Protein AF-A0A4Y2IQ73-F1 (afdb_monomer_lite)

InterPro domains:
  IPR048365 Transposable element P transposase-like, RNase H domain, N-terminal [PF21787] (75-129)
  IPR048366 Transposable element P transposase-like, GTP-binding insertion domain [PF21788] (157-231)

Secondary structure (DSSP, 8-state):
-PPPPPHHHHHHHHH-TT---TTTHHHHHHHHHHHHHHGGGTTHHHHHHHHHHHHTTT-HHHHHHHHHHHHHTT----------TT--HHHHHHHHHHHHHHHHHTT----EEEE---HHHHHHHHHTT-B--TTS-B-EEE-TTT--EEEEEE-HHHHHHHHHHHHHHHSEEE-SSSEEEHHHHHHHHHHGGG--SSS--HHHHSGGGGTT-HHHHHHHTSHHHHHHHH-

Structure (mmCIF, N/CA/C/O backbone):
data_AF-A0A4Y2IQ73-F1
#
_entry.id   AF-A0A4Y2IQ73-F1
#
loop_
_atom_site.group_PDB
_atom_site.id
_atom_site.type_symbol
_atom_site.label_atom_id
_atom_site.label_alt_id
_atom_site.label_comp_id
_atom_site.label_asym_id
_atom_site.label_entity_id
_atom_site.label_seq_id
_atom_site.pdbx_PDB_ins_code
_atom_site.Cartn_x
_atom_site.Cartn_y
_atom_site.Cartn_z
_atom_site.occupancy
_atom_site.B_iso_or_equiv
_atom_site.auth_seq_id
_atom_site.auth_comp_id
_atom_site.auth_asym_id
_atom_site.auth_atom_id
_atom_site.pdbx_PDB_model_num
ATOM 1 N N . MET A 1 1 ? 10.198 -22.434 -21.380 1.00 29.23 1 MET A N 1
ATOM 2 C CA . MET A 1 1 ? 11.280 -22.700 -20.405 1.00 29.23 1 MET A CA 1
ATOM 3 C C . MET A 1 1 ? 11.033 -21.834 -19.182 1.00 29.23 1 MET A C 1
ATOM 5 O O . MET A 1 1 ? 10.953 -20.628 -19.341 1.00 29.23 1 MET A O 1
ATOM 9 N N . ARG A 1 2 ? 10.819 -22.427 -17.999 1.00 35.03 2 ARG A N 1
ATOM 10 C CA . ARG A 1 2 ? 10.732 -21.674 -16.734 1.00 35.03 2 ARG A CA 1
ATOM 11 C C . ARG A 1 2 ? 12.157 -21.297 -16.319 1.00 35.03 2 ARG A C 1
ATOM 13 O O . ARG A 1 2 ? 13.007 -22.183 -16.250 1.00 35.03 2 ARG A O 1
ATOM 20 N N . SER A 1 3 ? 12.422 -20.011 -16.113 1.00 42.47 3 SER A N 1
ATOM 21 C CA . SER A 1 3 ? 13.724 -19.497 -15.678 1.00 42.47 3 SER A CA 1
ATOM 22 C C . SER A 1 3 ? 14.129 -20.076 -14.311 1.00 42.47 3 SER A C 1
ATOM 24 O O . SER A 1 3 ? 13.289 -20.485 -13.503 1.00 42.47 3 SER A O 1
ATOM 26 N N . ARG A 1 4 ? 15.444 -20.173 -14.063 1.00 46.47 4 ARG A N 1
ATOM 27 C CA . ARG A 1 4 ? 16.004 -20.619 -12.776 1.00 46.47 4 ARG A CA 1
ATOM 28 C C . ARG A 1 4 ? 15.574 -19.639 -11.680 1.00 46.47 4 ARG A C 1
ATOM 30 O O . ARG A 1 4 ? 15.965 -18.477 -11.707 1.00 46.47 4 ARG A O 1
ATOM 37 N N . LYS A 1 5 ? 14.796 -20.129 -10.711 1.00 49.50 5 LYS A N 1
ATOM 38 C CA . LYS A 1 5 ? 14.349 -19.372 -9.530 1.00 49.50 5 LYS A CA 1
ATOM 39 C C . LYS A 1 5 ? 15.557 -18.812 -8.770 1.00 49.50 5 LYS A C 1
ATOM 41 O O . LYS A 1 5 ? 16.501 -19.554 -8.489 1.00 49.50 5 LYS A O 1
ATOM 46 N N . SER A 1 6 ? 15.532 -17.516 -8.462 1.00 60.47 6 SER A N 1
ATOM 47 C CA . SER A 1 6 ? 16.634 -16.819 -7.790 1.00 60.47 6 SER A CA 1
ATOM 48 C C . SER A 1 6 ? 16.844 -17.333 -6.357 1.00 60.47 6 SER A C 1
ATOM 50 O O . SER A 1 6 ? 15.943 -17.894 -5.724 1.00 60.47 6 SER A O 1
ATOM 52 N N . GLY A 1 7 ? 18.053 -17.140 -5.817 1.00 59.53 7 GLY A N 1
ATOM 53 C CA . GLY A 1 7 ? 18.416 -17.614 -4.476 1.00 59.53 7 GLY A CA 1
ATOM 54 C C . GLY A 1 7 ? 17.545 -17.041 -3.350 1.00 59.53 7 GLY A C 1
ATOM 55 O O . GLY A 1 7 ? 17.332 -17.719 -2.346 1.00 59.53 7 GLY A O 1
ATOM 56 N N . LEU A 1 8 ? 16.998 -15.833 -3.523 1.00 54.38 8 LEU A N 1
ATOM 57 C CA . LEU A 1 8 ? 16.122 -15.190 -2.540 1.00 54.38 8 LEU A CA 1
ATOM 58 C C . LEU A 1 8 ? 14.728 -15.829 -2.507 1.00 54.38 8 LEU A C 1
ATOM 60 O O . LEU A 1 8 ? 14.223 -16.136 -1.429 1.00 54.38 8 LEU A O 1
ATOM 64 N N . GLU A 1 9 ? 14.139 -16.108 -3.673 1.00 56.12 9 GLU A N 1
ATOM 65 C CA . GLU A 1 9 ? 12.849 -16.800 -3.771 1.00 56.12 9 GLU A CA 1
ATOM 66 C C . GLU A 1 9 ? 12.940 -18.203 -3.155 1.00 56.12 9 GLU A C 1
ATOM 68 O O . GLU A 1 9 ? 12.065 -18.618 -2.398 1.00 56.12 9 GLU A O 1
ATOM 73 N N . LYS A 1 10 ? 14.046 -18.917 -3.401 1.00 60.94 10 LYS A N 1
ATOM 74 C CA . LYS A 1 10 ? 14.286 -20.246 -2.825 1.00 60.94 10 LYS A CA 1
ATOM 75 C C . LYS A 1 10 ? 14.420 -20.203 -1.295 1.00 60.94 10 LYS A C 1
ATOM 77 O O . LYS A 1 10 ? 13.843 -21.045 -0.611 1.00 60.94 10 LYS A O 1
ATOM 82 N N . LYS A 1 11 ? 15.125 -19.202 -0.750 1.00 65.00 11 LYS A N 1
ATOM 83 C CA . LYS A 1 11 ? 15.249 -18.984 0.705 1.00 65.00 11 LYS A CA 1
ATOM 84 C C . LYS A 1 11 ? 13.903 -18.638 1.353 1.00 65.00 11 LYS A C 1
ATOM 86 O O . LYS A 1 11 ? 13.583 -19.187 2.404 1.00 65.00 11 LYS A O 1
ATOM 91 N N . LEU A 1 12 ? 13.101 -17.781 0.717 1.00 59.88 12 LEU A N 1
ATOM 92 C CA . LEU A 1 12 ? 11.768 -17.403 1.204 1.00 59.88 12 LEU A CA 1
ATOM 93 C C . LEU A 1 12 ? 10.787 -18.578 1.170 1.00 59.88 12 LEU A C 1
ATOM 95 O O . LEU A 1 12 ? 10.053 -18.774 2.132 1.00 59.88 12 LEU A O 1
ATOM 99 N N . ARG A 1 13 ? 10.822 -19.407 0.121 1.00 64.81 13 ARG A N 1
ATOM 100 C CA . ARG A 1 13 ? 9.978 -20.607 -0.000 1.00 64.81 13 ARG A CA 1
ATOM 101 C C . ARG A 1 13 ? 10.297 -21.683 1.027 1.00 64.81 13 ARG A C 1
ATOM 103 O O . ARG A 1 13 ? 9.378 -22.314 1.530 1.00 64.81 13 ARG A O 1
ATOM 110 N N . ASN A 1 14 ? 11.573 -21.868 1.365 1.00 69.44 14 ASN A N 1
ATOM 111 C CA . ASN A 1 14 ? 11.957 -22.791 2.435 1.00 69.44 14 ASN A CA 1
ATOM 112 C C . ASN A 1 14 ? 11.406 -22.350 3.797 1.00 69.44 14 ASN A C 1
ATOM 114 O O . ASN A 1 14 ? 11.110 -23.193 4.635 1.00 69.44 14 ASN A O 1
ATOM 118 N N . LYS A 1 15 ? 11.275 -21.036 4.019 1.00 74.19 15 LYS A N 1
ATOM 119 C CA . LYS A 1 15 ? 10.766 -20.473 5.274 1.00 74.19 15 LYS A CA 1
ATOM 120 C C . LYS A 1 15 ? 9.235 -20.358 5.299 1.00 74.19 15 LYS A C 1
ATOM 122 O O . LYS A 1 15 ? 8.641 -20.475 6.363 1.00 74.19 15 LYS A O 1
ATOM 127 N N . TYR A 1 16 ? 8.607 -20.152 4.140 1.00 67.12 16 TYR A N 1
ATOM 128 C CA . TYR A 1 16 ? 7.165 -19.952 3.983 1.00 67.12 16 TYR A CA 1
ATOM 129 C C . TYR A 1 16 ? 6.644 -20.725 2.755 1.00 67.12 16 TYR A C 1
ATOM 131 O O . TYR A 1 16 ? 6.445 -20.135 1.686 1.00 67.12 16 TYR A O 1
ATOM 139 N N . PRO A 1 17 ? 6.430 -22.049 2.865 1.00 61.84 17 PRO A N 1
ATOM 140 C CA . PRO A 1 17 ? 6.057 -22.898 1.729 1.00 61.84 17 PRO A CA 1
ATOM 141 C C . PRO A 1 17 ? 4.700 -22.535 1.107 1.00 61.84 17 PRO A C 1
ATOM 143 O O . PRO A 1 17 ? 4.483 -22.798 -0.073 1.00 61.84 17 PRO A O 1
ATOM 146 N N . GLN A 1 18 ? 3.818 -21.873 1.861 1.00 63.97 18 GLN A N 1
ATOM 147 C CA . GLN A 1 18 ? 2.520 -21.386 1.387 1.00 63.97 18 GLN A CA 1
ATOM 148 C C . GLN A 1 18 ? 2.582 -20.154 0.462 1.00 63.97 18 GLN A C 1
ATOM 150 O O . GLN A 1 18 ? 1.550 -19.754 -0.077 1.00 63.97 18 GLN A O 1
ATOM 155 N N . LEU A 1 19 ? 3.748 -19.521 0.261 1.00 51.88 19 LEU A N 1
ATOM 156 C CA . LEU A 1 19 ? 3.837 -18.346 -0.611 1.00 51.88 19 LEU A CA 1
ATOM 157 C C . LEU A 1 19 ? 3.652 -18.722 -2.097 1.00 51.88 19 LEU A C 1
ATOM 159 O O . LEU A 1 19 ? 4.465 -19.439 -2.697 1.00 51.88 19 LEU A O 1
ATOM 163 N N . LEU A 1 20 ? 2.600 -18.172 -2.714 1.00 55.59 20 LEU A N 1
ATOM 164 C CA . LEU A 1 20 ? 2.416 -18.155 -4.170 1.00 55.59 20 LEU A CA 1
ATOM 165 C C . LEU A 1 20 ? 3.571 -17.402 -4.857 1.00 55.59 20 LEU A C 1
ATOM 167 O O . LEU A 1 20 ? 4.275 -16.612 -4.231 1.00 55.59 20 LEU A O 1
ATOM 171 N N . ASP A 1 21 ? 3.814 -17.696 -6.139 1.00 54.12 21 ASP A N 1
ATOM 172 C CA . ASP A 1 21 ? 4.969 -17.182 -6.889 1.00 54.12 21 ASP A CA 1
ATOM 173 C C . ASP A 1 21 ? 5.075 -15.647 -6.849 1.00 54.12 21 ASP A C 1
ATOM 175 O O . ASP A 1 21 ? 4.285 -14.928 -7.461 1.00 54.12 21 ASP A O 1
ATOM 179 N N . ILE A 1 22 ? 6.066 -15.143 -6.105 1.00 52.69 22 ILE A N 1
ATOM 180 C CA . ILE A 1 22 ? 6.294 -13.707 -5.851 1.00 52.69 22 ILE A CA 1
ATOM 181 C C . ILE A 1 22 ? 6.666 -12.970 -7.148 1.00 52.69 22 ILE A C 1
ATOM 183 O O . ILE A 1 22 ? 6.513 -11.755 -7.256 1.00 52.69 22 ILE A O 1
ATOM 187 N N . GLY A 1 23 ? 7.145 -13.694 -8.160 1.00 50.78 23 GLY A N 1
ATOM 188 C CA . GLY A 1 23 ? 7.603 -13.120 -9.417 1.00 50.78 23 GLY A CA 1
ATOM 189 C C . GLY A 1 23 ? 6.463 -12.697 -10.335 1.00 50.78 23 GLY A C 1
ATOM 190 O O . GLY A 1 23 ? 6.199 -13.410 -11.286 1.00 50.78 23 GLY A O 1
ATOM 191 N N . GLY A 1 24 ? 5.801 -11.561 -10.081 1.00 48.75 24 GLY A N 1
ATOM 192 C CA . GLY A 1 24 ? 4.938 -10.819 -11.029 1.00 48.75 24 GLY A CA 1
ATOM 193 C C . GLY A 1 24 ? 3.685 -11.527 -11.590 1.00 48.75 24 GLY A C 1
ATOM 194 O O . GLY A 1 24 ? 2.747 -10.860 -12.027 1.00 48.75 24 GLY A O 1
ATOM 195 N N . ASP A 1 25 ? 3.624 -12.854 -11.537 1.00 57.06 25 ASP A N 1
ATOM 196 C CA . ASP A 1 25 ? 2.570 -13.698 -12.084 1.00 57.06 25 ASP A CA 1
ATOM 197 C C . ASP A 1 25 ? 1.403 -13.849 -11.118 1.00 57.06 25 ASP A C 1
ATOM 199 O O . ASP A 1 25 ? 0.282 -14.055 -11.566 1.00 57.06 25 ASP A O 1
ATOM 203 N N . THR A 1 26 ? 1.600 -13.643 -9.813 1.00 54.88 26 THR A N 1
ATOM 204 C CA . THR A 1 26 ? 0.485 -13.634 -8.852 1.00 54.88 26 THR A CA 1
ATOM 205 C C . THR A 1 26 ? -0.518 -12.524 -9.171 1.00 54.88 26 THR A C 1
ATOM 207 O O . THR A 1 26 ? -1.722 -12.769 -9.168 1.00 54.88 26 THR A O 1
ATOM 210 N N . CYS A 1 27 ? -0.056 -11.330 -9.560 1.00 52.84 27 CYS A N 1
ATOM 211 C CA . CYS A 1 27 ? -0.950 -10.259 -10.007 1.00 52.84 27 CYS A CA 1
ATOM 212 C C . CYS A 1 27 ? -1.660 -10.611 -11.325 1.00 52.84 27 CYS A C 1
ATOM 214 O O . CYS A 1 27 ? -2.831 -10.275 -11.492 1.00 52.84 27 CYS A O 1
ATOM 216 N N . HIS A 1 28 ? -0.996 -11.313 -12.252 1.00 57.84 28 HIS A N 1
ATOM 217 C CA . HIS A 1 28 ? -1.644 -11.806 -13.472 1.00 57.84 28 HIS A CA 1
ATOM 218 C C . HIS A 1 28 ? -2.656 -12.923 -13.190 1.00 57.84 28 HIS A C 1
ATOM 220 O O . HIS A 1 28 ? -3.723 -12.924 -13.796 1.00 57.84 28 HIS A O 1
ATOM 226 N N . HIS A 1 29 ? -2.368 -13.850 -12.277 1.00 61.44 29 HIS A N 1
ATOM 227 C CA . HIS A 1 29 ? -3.288 -14.909 -11.865 1.00 61.44 29 HIS A CA 1
ATOM 228 C C . HIS A 1 29 ? -4.499 -14.335 -11.142 1.00 61.44 29 HIS A C 1
ATOM 230 O O . HIS A 1 29 ? -5.617 -14.677 -11.506 1.00 61.44 29 HIS A O 1
ATOM 236 N N . ALA A 1 30 ? -4.293 -13.407 -10.206 1.00 63.44 30 ALA A N 1
ATOM 237 C CA . ALA A 1 30 ? -5.378 -12.684 -9.554 1.00 63.44 30 ALA A CA 1
ATOM 238 C C . ALA A 1 30 ? -6.225 -11.919 -10.581 1.00 63.44 30 ALA A C 1
ATOM 240 O O . ALA A 1 30 ? -7.446 -12.032 -10.574 1.00 63.44 30 ALA A O 1
ATOM 241 N N . HIS A 1 31 ? -5.594 -11.218 -11.531 1.00 66.06 31 HIS A N 1
ATOM 242 C CA . HIS A 1 31 ? -6.305 -10.531 -12.611 1.00 66.06 31 HIS A CA 1
ATOM 243 C C . HIS A 1 31 ? -7.104 -11.494 -13.501 1.00 66.06 31 HIS A C 1
ATOM 245 O O . HIS A 1 31 ? -8.253 -11.214 -13.832 1.00 66.06 31 HIS A O 1
ATOM 251 N N . ASN A 1 32 ? -6.521 -12.629 -13.892 1.00 72.00 32 ASN A N 1
ATOM 252 C CA . ASN A 1 32 ? -7.184 -13.617 -14.742 1.00 72.00 32 ASN A CA 1
ATOM 253 C C . ASN A 1 32 ? -8.320 -14.332 -14.004 1.00 72.00 32 ASN A C 1
ATOM 255 O O . ASN A 1 32 ? -9.370 -14.555 -14.600 1.00 72.00 32 ASN A O 1
ATOM 259 N N . ALA A 1 33 ? -8.129 -14.655 -12.725 1.00 71.94 33 ALA A N 1
ATOM 260 C CA . ALA A 1 33 ? -9.152 -15.241 -11.871 1.00 71.94 33 ALA A CA 1
ATOM 261 C C . ALA A 1 33 ? -10.314 -14.265 -11.671 1.00 71.94 33 ALA A C 1
ATOM 263 O O . ALA A 1 33 ? -11.455 -14.638 -11.916 1.00 71.94 33 ALA A O 1
ATOM 264 N N . ALA A 1 34 ? -10.025 -13.000 -11.346 1.00 70.94 34 ALA A N 1
ATOM 265 C CA . ALA A 1 34 ? -11.034 -11.949 -11.257 1.00 70.94 34 ALA A CA 1
ATOM 266 C C . ALA A 1 34 ? -11.788 -11.791 -12.584 1.00 70.94 34 ALA A C 1
ATOM 268 O O . ALA A 1 34 ? -13.009 -11.766 -12.603 1.00 70.94 34 ALA A O 1
ATOM 269 N N . LYS A 1 35 ? -11.083 -11.784 -13.720 1.00 74.19 35 LYS A N 1
ATOM 270 C CA . LYS A 1 35 ? -11.714 -11.691 -15.042 1.00 74.19 35 LYS A CA 1
ATOM 271 C C . LYS A 1 35 ? -12.588 -12.905 -15.370 1.00 74.19 35 LYS A C 1
ATOM 273 O O . LYS A 1 35 ? -13.635 -12.749 -15.987 1.00 74.19 35 LYS A O 1
ATOM 278 N N . ALA A 1 36 ? -12.160 -14.109 -14.995 1.00 80.81 36 ALA A N 1
ATOM 279 C CA . ALA A 1 36 ? -12.943 -15.328 -15.178 1.00 80.81 36 ALA A CA 1
ATOM 280 C C . ALA A 1 36 ? -14.190 -15.331 -14.285 1.00 80.81 36 ALA A C 1
ATOM 282 O O . ALA A 1 36 ? -15.266 -15.681 -14.763 1.00 80.81 36 ALA A O 1
ATOM 283 N N . PHE A 1 37 ? -14.047 -14.880 -13.038 1.00 78.94 37 PHE A N 1
ATOM 284 C CA . PHE A 1 37 ? -15.145 -14.695 -12.096 1.00 78.94 37 PHE A CA 1
ATOM 285 C C . PHE A 1 37 ? -16.148 -13.649 -12.589 1.00 78.94 37 PHE A C 1
ATOM 287 O O . PHE A 1 37 ? -17.340 -13.916 -12.573 1.00 78.94 37 PHE A O 1
ATOM 294 N N . CYS A 1 38 ? -15.690 -12.500 -13.095 1.00 76.56 38 CYS A N 1
ATOM 295 C CA . CYS A 1 38 ? -16.567 -11.429 -13.572 1.00 76.56 38 CYS A CA 1
ATOM 296 C C . CYS A 1 38 ? -17.216 -11.721 -14.939 1.00 76.56 38 CYS A C 1
ATOM 298 O O . CYS A 1 38 ? -18.230 -11.117 -15.285 1.00 76.56 38 CYS A O 1
ATOM 300 N N . LYS A 1 39 ? -16.672 -12.664 -15.726 1.00 81.69 39 LYS A N 1
ATOM 301 C CA . LYS A 1 39 ? -17.129 -12.970 -17.096 1.00 81.69 39 LYS A CA 1
ATOM 302 C C . LYS A 1 39 ? -18.638 -13.261 -17.216 1.00 81.69 39 LYS A C 1
ATOM 304 O O . LYS A 1 39 ? -19.233 -12.736 -18.157 1.00 81.69 39 LYS A O 1
ATOM 309 N N . PRO A 1 40 ? -19.276 -14.054 -16.331 1.00 87.62 40 PRO A N 1
ATOM 310 C CA . PRO A 1 40 ? -20.716 -14.317 -16.395 1.00 87.62 40 PRO A CA 1
ATOM 311 C C . PRO A 1 40 ? -21.580 -13.083 -16.105 1.00 87.62 40 PRO A C 1
ATOM 313 O O . PRO A 1 40 ? -22.758 -13.080 -16.437 1.00 87.62 40 PRO A O 1
ATOM 316 N N . PHE A 1 41 ? -21.008 -12.037 -15.505 1.00 80.12 41 PHE A N 1
ATOM 317 C CA . PHE A 1 41 ? -21.731 -10.846 -15.066 1.00 80.12 41 PHE A CA 1
ATOM 318 C C . PHE A 1 41 ? -21.704 -9.703 -16.089 1.00 80.12 41 PHE A C 1
ATOM 320 O O . PHE A 1 41 ? -22.099 -8.597 -15.752 1.00 80.12 41 PHE A O 1
ATOM 327 N N . TYR A 1 42 ? -21.240 -9.921 -17.326 1.00 81.69 42 TYR A N 1
ATOM 328 C CA . TYR A 1 42 ? -21.326 -8.943 -18.427 1.00 81.69 42 TYR A CA 1
ATOM 329 C C . TYR A 1 42 ? -20.890 -7.506 -18.054 1.00 81.69 42 TYR A C 1
ATOM 331 O O . TYR A 1 42 ? -21.576 -6.538 -18.372 1.00 81.69 42 TYR A O 1
ATOM 339 N N . MET A 1 43 ? -19.738 -7.363 -17.388 1.00 75.06 43 MET A N 1
ATOM 340 C CA . MET A 1 43 ? -19.184 -6.090 -16.890 1.00 75.06 43 MET A CA 1
ATOM 341 C C . MET A 1 43 ? -19.932 -5.422 -15.728 1.00 75.06 43 MET A C 1
ATOM 343 O O . MET A 1 43 ? -19.527 -4.342 -15.304 1.00 75.06 43 MET A O 1
ATOM 347 N N . TYR A 1 44 ? -20.992 -6.022 -15.184 1.00 71.50 44 TYR A N 1
ATOM 348 C CA . TYR A 1 44 ? -21.760 -5.424 -14.088 1.00 71.50 44 TYR A CA 1
ATOM 349 C C . TYR A 1 44 ? -20.910 -5.263 -12.821 1.00 71.50 44 TYR A C 1
ATOM 351 O O . TYR A 1 44 ? -20.952 -4.219 -12.178 1.00 71.50 44 TYR A O 1
ATOM 359 N N . VAL A 1 45 ? -20.076 -6.262 -12.509 1.00 70.56 45 VAL A N 1
ATOM 360 C CA . VAL A 1 45 ? -19.152 -6.226 -11.363 1.00 70.56 45 VAL A CA 1
ATOM 361 C C . VAL A 1 45 ? -18.040 -5.203 -11.588 1.00 70.56 45 VAL A C 1
ATOM 363 O O . VAL A 1 45 ? -17.725 -4.430 -10.689 1.00 70.56 45 VAL A O 1
ATOM 366 N N . GLU A 1 46 ? -17.452 -5.151 -12.785 1.00 69.88 46 GLU A N 1
ATOM 367 C CA . GLU A 1 46 ? -16.420 -4.166 -13.117 1.00 69.88 46 GLU A CA 1
ATOM 368 C C . GLU A 1 46 ? -16.961 -2.739 -13.104 1.00 69.88 46 GLU A C 1
ATOM 370 O O . GLU A 1 46 ? -16.290 -1.845 -12.596 1.00 69.88 46 GLU A O 1
ATOM 375 N N . LYS A 1 47 ? -18.162 -2.524 -13.648 1.00 70.56 47 LYS A N 1
ATOM 376 C CA . LYS A 1 47 ? -18.821 -1.221 -13.647 1.00 70.56 47 LYS A CA 1
ATOM 377 C C . LYS A 1 47 ? -19.148 -0.797 -12.223 1.00 70.56 47 LYS A C 1
ATOM 379 O O . LYS A 1 47 ? -18.768 0.297 -11.846 1.00 70.56 47 LYS A O 1
ATOM 384 N N . LEU A 1 48 ? -19.696 -1.697 -11.407 1.00 70.25 48 LEU A N 1
ATOM 385 C CA . LEU A 1 48 ? -19.901 -1.431 -9.990 1.00 70.25 48 LEU A CA 1
ATOM 386 C C . LEU A 1 48 ? -18.592 -1.088 -9.272 1.00 70.25 48 LEU A C 1
ATOM 388 O O . LEU A 1 48 ? -18.568 -0.138 -8.509 1.00 70.25 48 LEU A O 1
ATOM 392 N N . ALA A 1 49 ? -17.501 -1.819 -9.505 1.00 66.81 49 ALA A N 1
ATOM 393 C CA . ALA A 1 49 ? -16.216 -1.522 -8.871 1.00 66.81 49 ALA A CA 1
ATOM 394 C C . ALA A 1 49 ? -15.641 -0.164 -9.318 1.00 66.81 49 ALA A C 1
ATOM 396 O O . ALA A 1 49 ? -14.996 0.519 -8.526 1.00 66.81 49 ALA A O 1
ATOM 397 N N . ILE A 1 50 ? -15.873 0.231 -10.574 1.00 66.12 50 ILE A N 1
ATOM 398 C CA . ILE A 1 50 ? -15.528 1.559 -11.099 1.00 66.12 50 ILE A CA 1
ATOM 399 C C . ILE A 1 50 ? -16.412 2.633 -10.458 1.00 66.12 50 ILE A C 1
ATOM 401 O O . ILE A 1 50 ? -15.883 3.640 -10.001 1.00 66.12 50 ILE A O 1
ATOM 405 N N . ASP A 1 51 ? -17.720 2.408 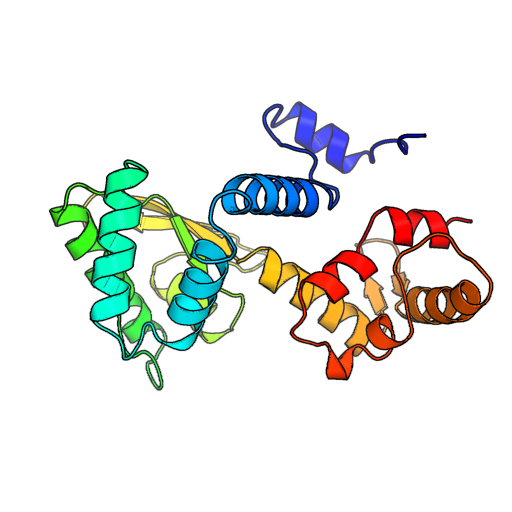-10.380 1.00 67.75 51 ASP A N 1
ATOM 406 C CA . ASP A 1 51 ? -18.680 3.326 -9.770 1.00 67.75 51 ASP A CA 1
ATOM 407 C C . ASP A 1 51 ? -18.379 3.469 -8.269 1.00 67.75 51 ASP A C 1
ATOM 409 O O . ASP A 1 51 ? -18.281 4.575 -7.767 1.00 67.75 51 ASP A O 1
ATOM 413 N N . MET A 1 52 ? -18.073 2.380 -7.559 1.00 66.69 52 MET A N 1
ATOM 414 C CA . MET A 1 52 ? -17.561 2.398 -6.183 1.00 66.69 52 MET A CA 1
ATOM 415 C C . MET A 1 52 ? -16.266 3.211 -6.074 1.00 66.69 52 MET A C 1
ATOM 417 O O . MET A 1 52 ? -16.132 4.050 -5.189 1.00 66.69 52 MET A O 1
ATOM 421 N N . HIS A 1 53 ? -15.303 2.985 -6.972 1.00 61.19 53 HIS A N 1
ATOM 422 C CA . HIS A 1 53 ? -14.039 3.723 -6.975 1.00 61.19 53 HIS A CA 1
ATOM 423 C C . HIS A 1 53 ? -14.232 5.230 -7.193 1.00 61.19 53 HIS A C 1
ATOM 425 O O . HIS A 1 53 ? -13.459 6.015 -6.646 1.00 61.19 53 HIS A O 1
ATOM 431 N N . ASN A 1 54 ? -15.238 5.618 -7.976 1.00 62.69 54 ASN A N 1
ATOM 432 C CA . ASN A 1 54 ? -15.502 7.007 -8.332 1.00 62.69 54 ASN A CA 1
ATOM 433 C C . ASN A 1 54 ? -16.465 7.712 -7.356 1.00 62.69 54 ASN A C 1
ATOM 435 O O . ASN A 1 54 ? -16.252 8.882 -7.059 1.00 62.69 54 ASN A O 1
ATOM 439 N N . ASP A 1 55 ? -17.471 7.010 -6.824 1.00 63.38 55 ASP A N 1
ATOM 440 C CA . ASP A 1 55 ? -18.692 7.613 -6.262 1.00 63.38 55 ASP A CA 1
ATOM 441 C C . ASP A 1 55 ? -19.055 7.125 -4.849 1.00 63.38 55 ASP A C 1
ATOM 443 O O . ASP A 1 55 ? -20.165 7.379 -4.368 1.00 63.38 55 ASP A O 1
ATOM 447 N N . PHE A 1 56 ? -18.141 6.467 -4.125 1.00 57.28 56 PHE A N 1
ATOM 448 C CA . PHE A 1 56 ? -18.412 6.091 -2.729 1.00 57.28 56 PHE A CA 1
ATOM 449 C C . PHE A 1 56 ? -18.778 7.285 -1.838 1.00 57.28 56 PHE A C 1
ATOM 451 O O . PHE A 1 56 ? -19.519 7.121 -0.874 1.00 57.28 56 PHE A O 1
ATOM 458 N N . GLU A 1 57 ? -18.293 8.479 -2.170 1.00 52.00 57 GLU A N 1
ATOM 459 C CA . GLU A 1 57 ? -18.572 9.701 -1.418 1.00 52.00 57 GLU A CA 1
ATOM 460 C C . GLU A 1 57 ? -20.035 10.180 -1.570 1.00 52.00 57 GLU A C 1
ATOM 462 O O . GLU A 1 57 ? -20.536 10.853 -0.673 1.00 52.00 57 GLU A O 1
ATOM 467 N N . TRP A 1 58 ? -20.757 9.792 -2.638 1.00 56.03 58 TRP A N 1
ATOM 468 C CA . TRP A 1 58 ? -22.026 10.447 -3.013 1.00 56.03 58 TRP A CA 1
ATOM 469 C C . TRP A 1 58 ? -23.208 9.525 -3.350 1.00 56.03 58 TRP A C 1
ATOM 471 O O . TRP A 1 58 ? -24.320 10.033 -3.494 1.00 56.03 58 TRP A O 1
ATOM 481 N N . SER A 1 59 ? -23.032 8.201 -3.466 1.00 63.84 59 SER A N 1
ATOM 482 C CA . SER A 1 59 ? -24.129 7.307 -3.884 1.00 63.84 59 SER A CA 1
ATOM 483 C C . SER A 1 59 ? -24.578 6.308 -2.802 1.00 63.84 59 SER A C 1
ATOM 485 O O . SER A 1 59 ? -23.960 5.251 -2.627 1.00 63.84 59 SER A O 1
ATOM 487 N N . PRO A 1 60 ? -25.693 6.576 -2.094 1.00 63.69 60 PRO A N 1
ATOM 488 C CA . PRO A 1 60 ? -26.307 5.600 -1.191 1.00 63.69 60 PRO A CA 1
ATOM 489 C C . PRO A 1 60 ? -26.789 4.328 -1.916 1.00 63.69 60 PRO A C 1
ATOM 491 O O . PRO A 1 60 ? -26.778 3.250 -1.317 1.00 63.69 60 PRO A O 1
ATOM 494 N N . ASP A 1 61 ? -27.115 4.413 -3.209 1.00 66.94 61 ASP A N 1
ATOM 495 C CA . ASP A 1 61 ? -27.515 3.260 -4.027 1.00 66.94 61 ASP A CA 1
ATOM 496 C C . ASP A 1 61 ? -26.362 2.257 -4.202 1.00 66.94 61 ASP A C 1
ATOM 498 O O . ASP A 1 61 ? -26.567 1.043 -4.120 1.00 66.94 61 ASP A O 1
ATOM 502 N N . LEU A 1 62 ? -25.121 2.740 -4.351 1.00 66.69 62 LEU A N 1
ATOM 503 C CA . LEU A 1 62 ? -23.936 1.876 -4.433 1.00 66.69 62 LEU A CA 1
ATOM 504 C C . LEU A 1 62 ? -23.689 1.107 -3.132 1.00 66.69 62 LEU A C 1
ATOM 506 O O . LEU A 1 62 ? -23.270 -0.052 -3.174 1.00 66.69 62 LEU A O 1
ATOM 510 N N . ARG A 1 63 ? -23.996 1.707 -1.974 1.00 66.50 63 ARG A N 1
ATOM 511 C CA . ARG A 1 63 ? -23.901 1.027 -0.672 1.00 66.50 63 ARG A CA 1
ATOM 512 C C . ARG A 1 63 ? -24.894 -0.134 -0.574 1.00 66.50 63 ARG A C 1
ATOM 514 O O . ARG A 1 63 ? -24.521 -1.200 -0.088 1.00 66.50 63 ARG A O 1
ATOM 521 N N . ALA A 1 64 ? -26.122 0.048 -1.062 1.00 69.88 64 ALA A N 1
ATOM 522 C CA . ALA A 1 64 ? -27.135 -1.007 -1.082 1.00 69.88 64 ALA A CA 1
ATOM 523 C C . ALA A 1 64 ? -26.741 -2.164 -2.017 1.00 69.88 64 ALA A C 1
ATOM 525 O O . ALA A 1 64 ? -26.835 -3.333 -1.641 1.00 69.88 64 ALA A O 1
ATOM 526 N N . VAL A 1 65 ? -26.228 -1.853 -3.212 1.00 71.06 65 VAL A N 1
ATOM 527 C CA . VAL A 1 65 ? -25.754 -2.874 -4.160 1.00 71.06 65 VAL A CA 1
ATOM 528 C C . VAL A 1 65 ? -24.553 -3.643 -3.604 1.00 71.06 65 VAL A C 1
ATOM 530 O O . VAL A 1 65 ? -24.508 -4.869 -3.720 1.00 71.06 65 VAL A O 1
ATOM 533 N N . LEU A 1 66 ? -23.605 -2.958 -2.956 1.00 71.81 66 LEU A N 1
ATOM 534 C CA . LEU A 1 66 ? -22.474 -3.613 -2.301 1.00 71.81 66 LEU A CA 1
ATOM 535 C C . LEU A 1 66 ? -22.929 -4.556 -1.185 1.00 71.81 66 LEU A C 1
ATOM 537 O O . LEU A 1 66 ? -22.421 -5.673 -1.115 1.00 71.81 66 LEU A O 1
ATOM 541 N N . SER A 1 67 ? -23.887 -4.135 -0.353 1.00 71.44 67 SER A N 1
ATOM 542 C CA . SER A 1 67 ? -24.463 -4.990 0.691 1.00 71.44 67 SER A CA 1
ATOM 543 C C . SER A 1 67 ? -25.039 -6.272 0.094 1.00 71.44 67 SER A C 1
ATOM 545 O O . SER A 1 67 ? -24.658 -7.358 0.513 1.00 71.44 67 SER A O 1
ATOM 547 N N . ASN A 1 68 ? -25.847 -6.159 -0.965 1.00 71.88 68 ASN A N 1
ATOM 548 C CA . ASN A 1 68 ? -26.431 -7.321 -1.640 1.00 71.88 68 ASN A CA 1
ATOM 549 C C . ASN A 1 68 ? -25.367 -8.280 -2.194 1.00 71.88 68 ASN A C 1
ATOM 551 O O . ASN A 1 68 ? -25.527 -9.496 -2.132 1.00 71.88 68 ASN A O 1
ATOM 555 N N . ILE A 1 69 ? -24.268 -7.758 -2.745 1.00 74.31 69 ILE A N 1
ATOM 556 C CA . ILE A 1 69 ? -23.161 -8.600 -3.222 1.00 74.31 69 ILE A CA 1
ATOM 557 C C . ILE A 1 69 ? -22.455 -9.281 -2.058 1.00 74.31 69 ILE A C 1
ATOM 559 O O . ILE A 1 69 ? -22.119 -10.458 -2.158 1.00 74.31 69 ILE A O 1
ATOM 563 N N . CYS A 1 70 ? -22.230 -8.558 -0.967 1.00 74.81 70 CYS A N 1
ATOM 564 C CA . CYS A 1 70 ? -21.630 -9.111 0.237 1.00 74.81 70 CYS A CA 1
ATOM 565 C C . CYS A 1 70 ? -22.486 -10.254 0.795 1.00 74.81 70 CYS A C 1
ATOM 567 O O . CYS A 1 70 ? -21.943 -11.320 1.080 1.00 74.81 70 CYS A O 1
ATOM 569 N N . ASP A 1 71 ? -23.810 -10.098 0.808 1.00 76.88 71 ASP A N 1
ATOM 570 C CA . ASP A 1 71 ? -24.750 -11.145 1.213 1.00 76.88 71 ASP A CA 1
ATOM 571 C C . ASP A 1 71 ? -24.697 -12.362 0.275 1.00 76.88 71 ASP A C 1
ATOM 573 O O . ASP A 1 71 ? -24.557 -13.497 0.732 1.00 76.88 71 ASP A O 1
ATOM 577 N N . VAL A 1 72 ? -24.723 -12.146 -1.047 1.00 77.62 72 VAL A N 1
ATOM 578 C CA . VAL A 1 72 ? -24.631 -13.227 -2.051 1.00 77.62 72 VAL A CA 1
ATOM 579 C C . VAL A 1 72 ? -23.307 -13.988 -1.955 1.00 77.62 72 VAL A C 1
ATOM 581 O O . VAL A 1 72 ? -23.273 -15.205 -2.132 1.00 77.62 72 VAL A O 1
ATOM 584 N N . LEU A 1 73 ? -22.209 -13.282 -1.687 1.00 75.00 73 LEU A N 1
ATOM 585 C CA . LEU A 1 73 ? -20.875 -13.869 -1.574 1.00 75.00 73 LEU A CA 1
ATOM 586 C C . LEU A 1 73 ? -20.565 -14.387 -0.164 1.00 75.00 73 LEU A C 1
ATOM 588 O O . LEU A 1 73 ? -19.485 -14.943 0.043 1.00 75.00 73 LEU A O 1
ATOM 592 N N . ASN A 1 74 ? -21.488 -14.220 0.789 1.00 78.50 74 ASN A N 1
ATOM 593 C CA . ASN A 1 74 ? -21.285 -14.520 2.204 1.00 78.50 74 ASN A CA 1
ATOM 594 C C . ASN A 1 74 ? -20.018 -13.841 2.774 1.00 78.50 74 ASN A C 1
ATOM 596 O O . ASN A 1 74 ? -19.250 -14.428 3.540 1.00 78.50 74 ASN A O 1
ATOM 600 N N . ILE A 1 75 ? -19.776 -12.597 2.351 1.00 75.75 75 ILE A N 1
ATOM 601 C CA . ILE A 1 75 ? -18.685 -11.733 2.801 1.00 75.75 75 ILE A CA 1
ATOM 602 C C . ILE A 1 75 ? -19.263 -10.749 3.814 1.00 75.75 75 ILE A C 1
ATOM 604 O O . ILE A 1 75 ? -20.153 -9.972 3.488 1.00 75.75 75 ILE A O 1
ATOM 608 N N . LYS A 1 76 ? -18.722 -10.708 5.033 1.00 71.19 76 LYS A N 1
ATOM 609 C CA . LYS A 1 76 ? -19.034 -9.618 5.967 1.00 71.19 76 LYS A CA 1
ATOM 610 C C . LYS A 1 76 ? -18.264 -8.368 5.543 1.00 71.19 76 LYS A C 1
ATOM 612 O O . LYS A 1 76 ? -17.036 -8.360 5.587 1.00 71.19 76 LYS A O 1
ATOM 617 N N . CYS A 1 77 ? -18.973 -7.319 5.138 1.00 69.44 77 CYS A N 1
ATOM 618 C CA . CYS A 1 77 ? -18.382 -6.037 4.768 1.00 69.44 77 CYS A CA 1
ATOM 619 C C . CYS A 1 77 ? -19.077 -4.914 5.536 1.00 69.44 77 CYS A C 1
ATOM 621 O O . CYS A 1 77 ? -20.286 -4.732 5.411 1.00 69.44 77 CYS A O 1
ATOM 623 N N . LEU A 1 78 ? -18.309 -4.154 6.315 1.00 68.94 78 LEU A N 1
ATOM 624 C CA . LEU A 1 78 ? -18.772 -2.906 6.908 1.00 68.94 78 LEU A CA 1
ATOM 625 C C . LEU A 1 78 ? -18.121 -1.740 6.169 1.00 68.94 78 LEU A C 1
ATOM 627 O O . LEU A 1 78 ? -16.899 -1.677 6.042 1.00 68.94 78 LEU A O 1
ATOM 631 N N . LEU A 1 79 ? -18.949 -0.810 5.699 1.00 68.06 79 LEU A N 1
ATOM 632 C CA . LEU A 1 79 ? -18.498 0.403 5.035 1.00 68.06 79 LEU A CA 1
ATOM 633 C C . LEU A 1 79 ? -18.657 1.599 5.973 1.00 68.06 79 LEU A C 1
ATOM 635 O O . LEU A 1 79 ? -19.779 1.984 6.314 1.00 68.06 79 LEU A O 1
ATOM 639 N N . VAL A 1 80 ? -17.528 2.203 6.336 1.00 69.00 80 VAL A N 1
ATOM 640 C CA . VAL A 1 80 ? -17.463 3.458 7.090 1.00 69.00 80 VAL A CA 1
ATOM 641 C C . VAL A 1 80 ? -16.697 4.474 6.247 1.00 69.00 80 VAL A C 1
ATOM 643 O O . VAL A 1 80 ? -15.599 4.182 5.776 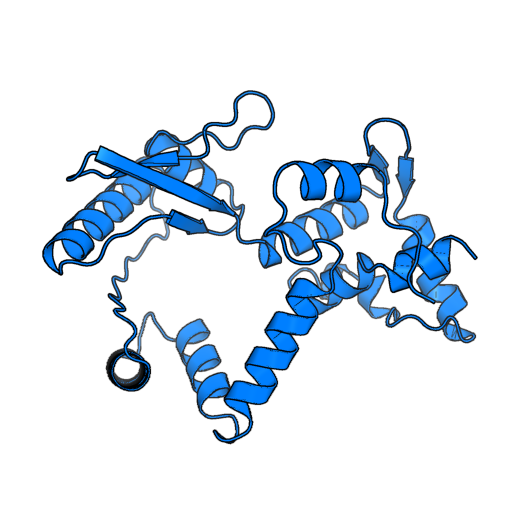1.00 69.00 80 VAL A O 1
ATOM 646 N N . ILE A 1 81 ? -17.289 5.648 6.025 1.00 74.75 81 ILE A N 1
ATOM 647 C CA . ILE A 1 81 ? -16.719 6.706 5.184 1.00 74.75 81 ILE A CA 1
ATOM 648 C C . ILE A 1 81 ? -16.450 7.927 6.053 1.00 74.75 81 ILE A C 1
ATOM 650 O O . ILE A 1 81 ? -17.331 8.377 6.784 1.00 74.75 81 ILE A O 1
ATOM 654 N N . PHE A 1 82 ? -15.244 8.478 5.929 1.00 78.00 82 PHE A N 1
ATOM 655 C CA . PHE A 1 82 ? -14.849 9.718 6.583 1.00 78.00 82 PHE A CA 1
ATOM 656 C C . PHE A 1 82 ? -14.273 10.701 5.569 1.00 78.00 82 PHE A C 1
ATOM 658 O O . PHE A 1 82 ? -13.507 10.318 4.682 1.00 78.00 82 PHE A O 1
ATOM 665 N N . LEU A 1 83 ? -14.584 11.984 5.745 1.00 80.44 83 LEU A N 1
ATOM 666 C CA . LEU A 1 83 ? -13.918 13.063 5.025 1.00 80.44 83 LEU A CA 1
ATOM 667 C C . LEU A 1 83 ? -12.583 13.357 5.713 1.00 80.44 83 LEU A C 1
ATOM 669 O O . LEU A 1 83 ? -1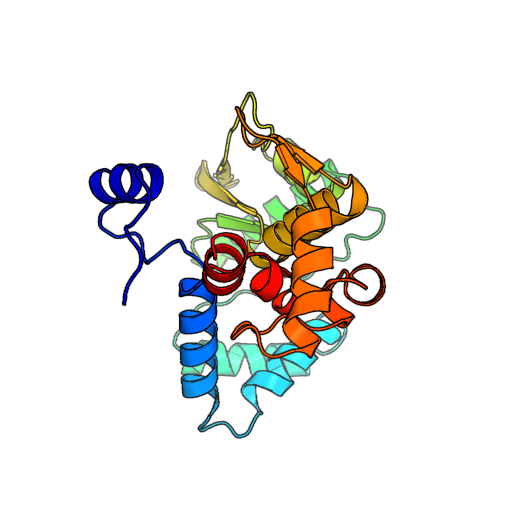2.557 13.790 6.861 1.00 80.44 83 LEU 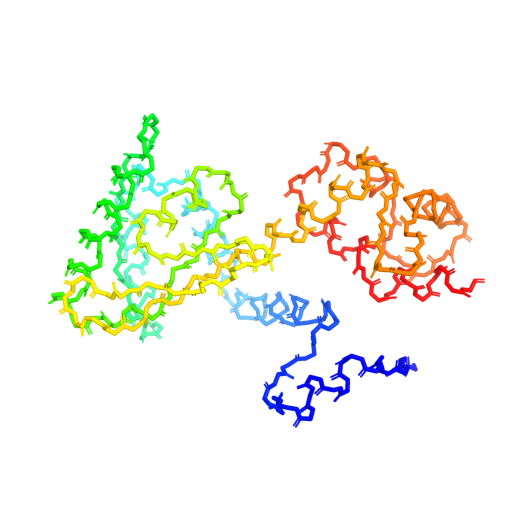A O 1
ATOM 673 N N . ILE A 1 84 ? -11.474 13.101 5.016 1.00 83.50 84 ILE A N 1
ATOM 674 C CA . ILE A 1 84 ? -10.120 13.169 5.601 1.00 83.50 84 ILE A CA 1
ATOM 675 C C . ILE A 1 84 ? -9.240 14.290 5.033 1.00 83.50 84 ILE A C 1
ATOM 677 O O . ILE A 1 84 ? -8.065 14.417 5.399 1.00 83.50 84 ILE A O 1
ATOM 681 N N . ASN A 1 85 ? -9.767 15.086 4.099 1.00 85.50 85 ASN A N 1
ATOM 682 C CA . ASN A 1 85 ? -9.002 16.170 3.493 1.00 85.50 85 ASN A CA 1
ATOM 683 C C . ASN A 1 85 ? -8.726 17.275 4.524 1.00 85.50 85 ASN A C 1
ATOM 685 O O . ASN A 1 85 ? -9.617 17.669 5.266 1.00 85.50 85 ASN A O 1
ATOM 689 N N . GLY A 1 86 ? -7.484 17.758 4.579 1.00 87.50 86 GLY A N 1
ATOM 690 C CA . GLY A 1 86 ? -7.045 18.743 5.575 1.00 87.50 86 GLY A CA 1
ATOM 691 C C . GLY A 1 86 ? -6.778 18.189 6.981 1.00 87.50 86 GLY A C 1
ATOM 692 O O . GLY A 1 86 ? -6.180 18.901 7.779 1.00 87.50 86 GLY A O 1
ATOM 693 N N . LEU A 1 87 ? -7.135 16.931 7.273 1.00 91.19 87 LEU A N 1
ATOM 694 C CA . LEU A 1 87 ? -6.871 16.328 8.582 1.00 91.19 87 LEU A CA 1
ATOM 695 C C . LEU A 1 87 ? -5.388 16.009 8.785 1.00 91.19 87 LEU A C 1
ATOM 697 O O . LEU A 1 87 ? -4.728 15.449 7.896 1.00 91.19 87 LEU A O 1
ATOM 701 N N . SER A 1 88 ? -4.914 16.293 9.994 1.00 94.81 88 SER A N 1
ATOM 702 C CA . SER A 1 88 ? -3.607 15.910 10.519 1.00 94.81 88 SER A CA 1
ATOM 703 C C . SER A 1 88 ? -3.486 14.393 10.717 1.00 94.81 88 SER A C 1
ATOM 705 O O . SER A 1 88 ? -4.468 13.646 10.685 1.00 94.81 88 SER A O 1
ATOM 707 N N . ALA A 1 89 ? -2.257 13.912 10.913 1.00 94.38 89 ALA A N 1
ATOM 708 C CA . ALA A 1 89 ? -2.007 12.491 11.148 1.00 94.38 89 ALA A CA 1
ATOM 709 C C . ALA A 1 89 ? -2.714 11.947 12.412 1.00 94.38 89 ALA A C 1
ATOM 711 O O . ALA A 1 89 ? -3.363 10.905 12.287 1.00 94.38 89 ALA A O 1
ATOM 712 N N . PRO A 1 90 ? -2.700 12.640 13.573 1.00 96.69 90 PRO A N 1
ATOM 713 C CA . PRO A 1 90 ? -3.424 12.181 14.761 1.00 96.69 90 PRO A CA 1
ATOM 714 C C . PRO A 1 90 ? -4.943 12.132 14.563 1.00 96.69 90 PRO A C 1
ATOM 716 O O . PRO A 1 90 ? -5.596 11.182 14.986 1.00 96.69 90 PRO A O 1
ATOM 719 N N . GLU A 1 91 ? -5.524 13.117 13.869 1.00 95.69 91 GLU A N 1
ATOM 720 C CA . GLU A 1 91 ? -6.965 13.129 13.574 1.00 95.69 91 GLU A CA 1
ATOM 721 C C . GLU A 1 91 ? -7.366 11.934 12.704 1.00 95.69 91 GLU A C 1
ATOM 723 O O . GLU A 1 91 ? -8.356 11.261 12.987 1.00 95.69 91 GLU A O 1
ATOM 728 N N . ARG A 1 92 ? -6.565 11.607 11.683 1.00 95.31 92 ARG A N 1
ATOM 729 C CA . ARG A 1 92 ? -6.784 10.412 10.852 1.00 95.31 92 ARG A CA 1
ATOM 730 C C . ARG A 1 92 ? -6.654 9.121 11.657 1.00 95.31 92 ARG A C 1
ATOM 732 O O . ARG A 1 92 ? -7.468 8.220 11.475 1.00 95.31 92 ARG A O 1
ATOM 739 N N . ALA A 1 93 ? -5.663 9.029 12.542 1.00 96.38 93 ALA A N 1
ATOM 740 C CA . ALA A 1 93 ? -5.490 7.878 13.426 1.00 96.38 93 ALA A CA 1
ATOM 741 C C . ALA A 1 93 ? -6.701 7.690 14.355 1.00 96.38 93 ALA A C 1
ATOM 743 O O . ALA A 1 93 ? -7.193 6.573 14.509 1.00 96.38 93 ALA A O 1
ATOM 744 N N . ASN A 1 94 ? -7.251 8.780 14.896 1.00 96.31 94 ASN A N 1
ATOM 745 C CA . ASN A 1 94 ? -8.471 8.732 15.701 1.00 96.31 94 ASN A CA 1
ATOM 746 C C . ASN A 1 94 ? -9.669 8.218 14.898 1.00 96.31 94 ASN A C 1
ATOM 748 O O . ASN A 1 94 ? -10.379 7.338 15.377 1.00 96.31 94 ASN A O 1
ATOM 752 N N . LEU A 1 95 ? -9.858 8.684 13.660 1.00 94.94 95 LEU A N 1
ATOM 753 C CA . LEU A 1 95 ? -10.923 8.165 12.795 1.00 94.94 95 LEU A CA 1
ATOM 754 C C . LEU A 1 95 ? -10.762 6.669 12.498 1.00 94.94 95 LEU A C 1
ATOM 756 O O . LEU A 1 95 ? -11.752 5.942 12.475 1.00 94.94 95 LEU A O 1
ATOM 760 N N . ILE A 1 96 ? -9.528 6.190 12.314 1.00 95.44 96 ILE A N 1
ATOM 761 C CA . ILE A 1 96 ? -9.251 4.757 12.146 1.00 95.44 96 ILE A CA 1
ATOM 762 C C . ILE A 1 96 ? -9.629 3.989 13.419 1.00 95.44 96 ILE A C 1
ATOM 764 O O . ILE A 1 96 ? -10.297 2.962 13.328 1.00 95.44 96 ILE A O 1
ATOM 768 N N . ASN A 1 97 ? -9.268 4.489 14.602 1.00 96.19 97 ASN A N 1
ATOM 769 C CA . ASN A 1 97 ? -9.655 3.866 15.869 1.00 96.19 97 ASN A CA 1
ATOM 770 C C . ASN A 1 97 ? -11.177 3.808 16.054 1.00 96.19 97 ASN A C 1
ATOM 772 O O . ASN A 1 97 ? -11.692 2.770 16.468 1.00 96.19 97 ASN A O 1
ATOM 776 N N . GLU A 1 98 ? -11.902 4.872 15.708 1.00 93.94 98 GLU A N 1
ATOM 777 C CA . GLU A 1 98 ? -13.369 4.873 15.731 1.00 93.94 98 GLU A CA 1
ATOM 778 C C . GLU A 1 98 ? -13.949 3.862 14.737 1.00 93.94 98 GLU A C 1
ATOM 780 O O . GLU A 1 98 ? -14.822 3.074 15.096 1.00 93.94 98 GLU A O 1
ATOM 785 N N . ALA A 1 99 ? -13.410 3.791 13.515 1.00 92.25 99 ALA A N 1
ATOM 786 C CA . ALA A 1 99 ? -13.811 2.785 12.532 1.00 92.25 99 ALA A CA 1
ATOM 787 C C . ALA A 1 99 ? -13.642 1.356 13.072 1.00 92.25 99 ALA A C 1
ATOM 789 O O . ALA A 1 99 ? -14.520 0.513 12.891 1.00 92.25 99 ALA A O 1
ATOM 790 N N . LEU A 1 100 ? -12.529 1.087 13.757 1.00 94.06 100 LEU A N 1
ATOM 791 C CA . LEU A 1 100 ? -12.240 -0.212 14.364 1.00 94.06 100 LEU A CA 1
ATOM 792 C C . LEU A 1 100 ? -13.209 -0.540 15.503 1.00 94.06 100 LEU A C 1
ATOM 794 O O . LEU A 1 100 ? -13.689 -1.669 15.571 1.00 94.06 100 LEU A O 1
ATOM 798 N N . ARG A 1 101 ? -13.553 0.438 16.353 1.00 93.62 101 ARG A N 1
ATOM 799 C CA . ARG A 1 101 ? -14.573 0.276 17.405 1.00 93.62 101 ARG A CA 1
ATOM 800 C C . ARG A 1 101 ? -15.937 -0.070 16.804 1.00 93.62 101 ARG A C 1
ATOM 802 O O . ARG A 1 101 ? -16.491 -1.108 17.148 1.00 93.62 101 ARG A O 1
ATOM 809 N N . TYR A 1 102 ? -16.411 0.713 15.830 1.00 87.75 102 TYR A N 1
ATOM 810 C CA . TYR A 1 102 ? -17.677 0.430 15.142 1.00 87.75 102 TYR A CA 1
ATOM 811 C C . TYR A 1 102 ? -17.680 -0.941 14.464 1.00 87.75 102 TYR A C 1
ATOM 813 O O . TYR A 1 102 ? -18.685 -1.645 14.488 1.00 87.75 102 TYR A O 1
ATOM 821 N N . THR A 1 103 ? -16.557 -1.338 13.862 1.00 88.19 103 THR A N 1
ATOM 822 C CA . THR A 1 103 ? -16.448 -2.640 13.193 1.00 88.19 103 THR A CA 1
ATOM 823 C C . THR A 1 103 ? -16.484 -3.789 14.197 1.00 88.19 103 THR A C 1
ATOM 825 O O . THR A 1 103 ? -17.180 -4.781 13.969 1.00 88.19 103 THR A O 1
ATOM 828 N N . HIS A 1 104 ? -15.814 -3.630 15.337 1.00 90.50 104 HIS A N 1
ATOM 829 C CA . HIS A 1 104 ? -15.821 -4.612 16.413 1.00 90.50 104 HIS A CA 1
ATOM 830 C C . HIS A 1 104 ? -17.230 -4.861 16.970 1.00 90.50 104 HIS A C 1
ATOM 832 O O . HIS A 1 104 ? -17.611 -6.019 17.137 1.00 90.50 104 HIS A O 1
ATOM 838 N N . ASP A 1 105 ? -18.036 -3.810 17.152 1.00 88.69 105 ASP A N 1
ATOM 839 C CA . ASP A 1 105 ? -19.415 -3.919 17.658 1.00 88.69 105 ASP A CA 1
ATOM 840 C C . ASP A 1 105 ? -20.332 -4.743 16.734 1.00 88.69 105 ASP A C 1
ATOM 842 O O . ASP A 1 105 ? -21.324 -5.321 17.177 1.00 88.69 105 ASP A O 1
ATOM 846 N N . THR A 1 106 ? -19.984 -4.860 15.448 1.00 82.75 106 THR A N 1
ATOM 847 C CA . THR A 1 106 ? -20.704 -5.713 14.483 1.00 82.75 106 THR A CA 1
ATOM 848 C C . THR A 1 106 ? -20.249 -7.179 14.486 1.00 82.75 106 THR A C 1
ATOM 850 O O . THR A 1 106 ? -20.786 -8.001 13.738 1.00 82.75 106 THR A O 1
ATOM 853 N N . GLY A 1 107 ? -19.253 -7.534 15.304 1.00 84.38 107 GLY A N 1
ATOM 854 C CA . GLY A 1 107 ? -18.660 -8.873 15.345 1.00 84.38 107 GLY A CA 1
ATOM 855 C C . GLY A 1 107 ? -17.780 -9.197 14.131 1.00 84.38 107 GLY A C 1
ATOM 856 O O . GLY A 1 107 ? -17.658 -10.367 13.754 1.00 84.38 107 GLY A O 1
ATOM 857 N N . VAL A 1 108 ? -17.221 -8.173 13.475 1.00 84.94 108 VAL A N 1
ATOM 858 C CA . VAL A 1 108 ? -16.233 -8.318 12.397 1.00 84.94 108 VAL A CA 1
ATOM 859 C C . VAL A 1 108 ? -14.831 -8.125 12.969 1.00 84.94 108 VAL A C 1
ATOM 861 O O . VAL A 1 108 ? -14.523 -7.087 13.551 1.00 84.94 108 VAL A O 1
ATOM 864 N N . ASP A 1 109 ? -13.962 -9.110 12.745 1.00 86.69 109 ASP A N 1
ATOM 865 C CA . ASP A 1 109 ? -12.565 -9.055 13.171 1.00 86.69 109 ASP A CA 1
ATOM 866 C C . ASP A 1 109 ? -11.688 -8.397 12.103 1.00 86.69 109 ASP A C 1
ATOM 868 O O . ASP A 1 109 ? -11.429 -8.958 11.034 1.00 86.69 109 ASP A O 1
ATOM 872 N N . VAL A 1 110 ? -11.190 -7.198 12.407 1.00 91.38 110 VAL A N 1
ATOM 873 C CA . VAL A 1 110 ? -10.226 -6.499 11.553 1.00 91.38 110 VAL A CA 1
ATOM 874 C C . VAL A 1 110 ? -8.810 -6.932 11.920 1.00 91.38 110 VAL A C 1
ATOM 876 O O . VAL A 1 110 ? -8.324 -6.645 13.009 1.00 91.38 110 VAL A O 1
ATOM 879 N N . VAL A 1 111 ? -8.129 -7.596 10.983 1.00 94.12 111 VAL A N 1
ATOM 880 C CA . VAL A 1 111 ? -6.767 -8.135 11.183 1.00 94.12 111 VAL A CA 1
ATOM 881 C C . VAL A 1 111 ? -5.669 -7.296 10.529 1.00 94.12 111 VAL A C 1
ATOM 883 O O . VAL A 1 111 ? -4.485 -7.478 10.816 1.00 94.12 111 VAL A O 1
ATOM 886 N N . SER A 1 112 ? -6.032 -6.388 9.622 1.00 95.06 112 SER A N 1
ATOM 887 C CA . SER A 1 112 ? -5.058 -5.576 8.894 1.00 95.06 112 SER A CA 1
ATOM 888 C C . SER A 1 112 ? -5.622 -4.246 8.417 1.00 95.06 112 SER A C 1
ATOM 890 O O . SER A 1 112 ? -6.786 -4.169 8.031 1.00 95.06 112 SER A O 1
ATOM 892 N N . LEU A 1 113 ? -4.752 -3.242 8.339 1.00 94.75 113 LEU A N 1
ATOM 893 C CA . LEU A 1 113 ? -4.995 -1.944 7.725 1.00 94.75 113 LEU A CA 1
ATOM 894 C C . LEU A 1 113 ? -4.168 -1.842 6.435 1.00 94.75 113 LEU A C 1
ATOM 896 O O . LEU A 1 113 ? -2.940 -1.925 6.483 1.00 94.75 113 LEU A O 1
ATOM 900 N N . THR A 1 114 ? -4.831 -1.653 5.289 1.00 93.44 114 THR A N 1
ATOM 901 C CA . THR A 1 114 ? -4.162 -1.505 3.983 1.00 93.44 114 THR A CA 1
ATOM 902 C C . THR A 1 114 ? -4.344 -0.104 3.412 1.00 93.44 114 THR A C 1
ATOM 904 O O . THR A 1 114 ? -5.470 0.381 3.346 1.00 93.44 114 THR A O 1
ATOM 907 N N . PHE A 1 115 ? -3.260 0.543 2.976 1.00 91.38 115 PHE A N 1
ATOM 908 C CA . PHE A 1 115 ? -3.306 1.901 2.416 1.00 91.38 115 PHE A CA 1
ATOM 909 C C . PHE A 1 115 ? -2.157 2.182 1.433 1.00 91.38 115 PHE A C 1
ATOM 911 O O . PHE A 1 115 ? -1.210 1.404 1.308 1.00 91.38 115 PHE A O 1
ATOM 918 N N . ASP A 1 116 ? -2.240 3.290 0.693 1.00 87.56 116 ASP A N 1
ATOM 919 C CA . ASP A 1 116 ? -1.188 3.702 -0.239 1.00 87.56 116 ASP A CA 1
ATOM 920 C C . ASP A 1 116 ? 0.011 4.376 0.457 1.00 87.56 116 ASP A C 1
ATOM 922 O O . ASP A 1 116 ? -0.084 4.896 1.556 1.00 87.56 116 ASP A O 1
ATOM 926 N N . GLY A 1 117 ? 1.186 4.405 -0.169 1.00 85.81 117 GLY A N 1
ATOM 927 C CA . GLY A 1 117 ? 2.415 4.900 0.481 1.00 85.81 117 GLY A CA 1
ATOM 928 C C . GLY A 1 117 ? 2.545 6.423 0.535 1.00 85.81 117 GLY A C 1
ATOM 929 O O . GLY A 1 117 ? 3.651 6.937 0.369 1.00 85.81 117 GLY A O 1
ATOM 930 N N . THR A 1 118 ? 1.444 7.158 0.685 1.00 87.94 118 THR A N 1
ATOM 931 C CA . THR A 1 118 ? 1.487 8.614 0.858 1.00 87.94 118 THR A CA 1
ATOM 932 C C . THR A 1 118 ? 2.032 8.974 2.240 1.00 87.94 118 THR A C 1
ATOM 934 O O . THR A 1 118 ? 1.811 8.267 3.223 1.00 87.94 118 THR A O 1
ATOM 937 N N . SER A 1 119 ? 2.757 10.093 2.335 1.00 89.38 119 SER A N 1
ATOM 938 C CA . SER A 1 119 ? 3.372 10.528 3.597 1.00 89.38 119 SER A CA 1
ATOM 939 C C . SER A 1 119 ? 2.346 10.741 4.710 1.00 89.38 119 SER A C 1
ATOM 941 O O . SER A 1 119 ? 2.626 10.432 5.862 1.00 89.38 119 SER A O 1
ATOM 943 N N . SER A 1 120 ? 1.150 11.220 4.368 1.00 91.38 120 SER A 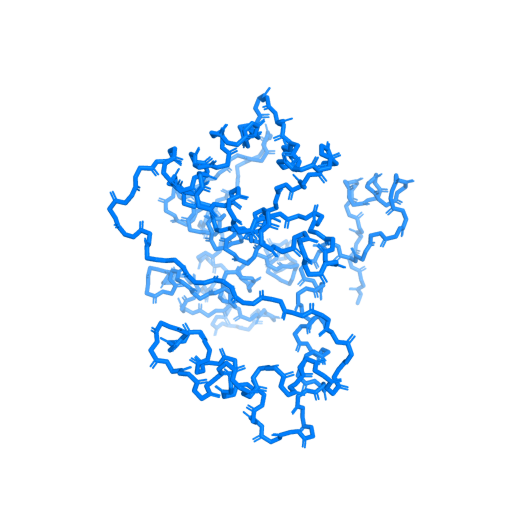N 1
ATOM 944 C CA . SER A 1 120 ? 0.059 11.448 5.314 1.00 91.38 120 SER A CA 1
ATOM 945 C C . SER A 1 120 ? -0.532 10.149 5.869 1.00 91.38 120 SER A C 1
ATOM 947 O O . SER A 1 120 ? -0.811 10.081 7.064 1.00 91.38 120 SER A O 1
ATOM 949 N N . ASN A 1 121 ? -0.675 9.106 5.048 1.00 92.31 121 ASN A N 1
ATOM 950 C CA . ASN A 1 121 ? -1.168 7.808 5.514 1.00 92.31 121 ASN A CA 1
ATOM 951 C C . ASN A 1 121 ? -0.113 7.061 6.340 1.00 92.31 121 ASN A C 1
ATOM 953 O O . ASN A 1 121 ? -0.441 6.476 7.370 1.00 92.31 121 ASN A O 1
ATOM 957 N N . ILE A 1 122 ? 1.164 7.147 5.948 1.00 92.62 122 ILE A N 1
ATOM 958 C CA . ILE A 1 122 ? 2.277 6.616 6.749 1.00 92.62 122 ILE A CA 1
ATOM 959 C C . ILE A 1 122 ? 2.337 7.317 8.110 1.00 92.62 122 ILE A C 1
ATOM 961 O O . ILE A 1 122 ? 2.485 6.651 9.129 1.0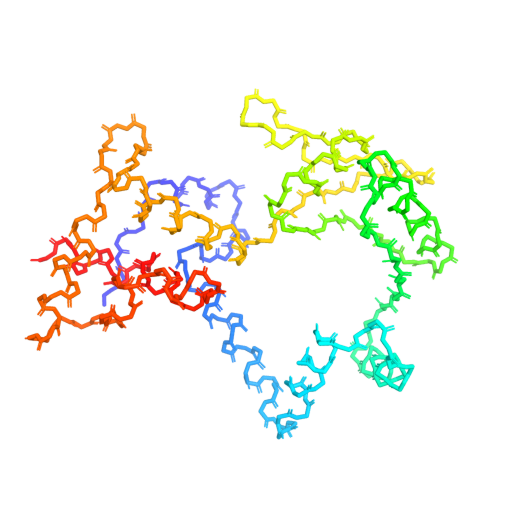0 92.62 122 ILE A O 1
ATOM 965 N N . ALA A 1 123 ? 2.183 8.644 8.144 1.00 94.00 123 ALA A N 1
ATOM 966 C CA . ALA A 1 123 ? 2.157 9.392 9.396 1.00 94.00 123 ALA A CA 1
ATOM 967 C C . ALA A 1 123 ? 0.994 8.947 10.296 1.00 94.00 123 ALA A C 1
ATOM 969 O O . ALA A 1 123 ? 1.221 8.677 11.467 1.00 94.00 123 ALA A O 1
ATOM 970 N N . ALA A 1 124 ? -0.217 8.780 9.754 1.00 95.50 124 ALA A N 1
ATOM 971 C CA . ALA A 1 124 ? -1.358 8.279 10.525 1.00 95.50 124 ALA A CA 1
ATOM 972 C C . ALA A 1 124 ? -1.121 6.862 11.085 1.00 95.50 124 ALA A C 1
ATOM 974 O O . ALA A 1 124 ? -1.456 6.590 12.233 1.00 95.50 124 ALA A O 1
ATOM 975 N N . ALA A 1 125 ? -0.501 5.965 10.313 1.00 95.31 125 ALA A N 1
ATOM 976 C CA . ALA A 1 125 ? -0.127 4.640 10.809 1.00 95.31 125 ALA A CA 1
ATOM 977 C C . ALA A 1 125 ? 0.930 4.705 11.923 1.00 95.31 125 ALA A C 1
ATOM 979 O O . ALA A 1 125 ? 0.880 3.907 12.859 1.00 95.31 125 ALA A O 1
ATOM 980 N N . ASN A 1 126 ? 1.854 5.667 11.850 1.00 95.00 126 ASN A N 1
ATOM 981 C CA . ASN A 1 126 ? 2.833 5.883 12.909 1.00 95.00 126 ASN A CA 1
ATOM 982 C C . ASN A 1 126 ? 2.179 6.372 14.209 1.00 95.00 126 ASN A C 1
ATOM 984 O O . ASN A 1 126 ? 2.531 5.884 15.279 1.00 95.00 126 ASN A O 1
ATOM 988 N N . GLU A 1 127 ? 1.189 7.266 14.118 1.00 96.75 127 GLU A N 1
ATOM 989 C CA . GLU A 1 127 ? 0.395 7.720 15.274 1.00 96.75 127 GLU A CA 1
ATOM 990 C C . GLU A 1 127 ? -0.391 6.575 15.934 1.00 96.75 127 GLU A C 1
ATOM 992 O O . GLU A 1 127 ? -0.610 6.585 17.142 1.00 96.75 127 GLU A O 1
ATOM 997 N N . LEU A 1 128 ? -0.780 5.548 15.168 1.00 96.88 128 LEU A N 1
ATOM 998 C CA . LEU A 1 128 ? -1.409 4.339 15.711 1.00 96.88 128 LEU A CA 1
ATOM 999 C C . LEU A 1 128 ? -0.418 3.420 16.449 1.00 96.88 128 LEU A C 1
ATOM 1001 O O . LEU A 1 128 ? -0.848 2.541 17.189 1.00 96.88 128 LEU A O 1
ATOM 1005 N N . GLY A 1 129 ? 0.893 3.610 16.269 1.00 95.56 129 GLY A N 1
ATOM 1006 C CA . GLY A 1 129 ? 1.948 2.802 16.891 1.00 95.56 129 GLY A CA 1
ATOM 1007 C C . GLY A 1 129 ? 2.698 1.870 15.936 1.00 95.56 129 GLY A C 1
ATOM 1008 O O . GLY A 1 129 ? 3.583 1.137 16.379 1.00 95.56 129 GLY A O 1
ATOM 1009 N N . ALA A 1 130 ? 2.393 1.900 14.634 1.00 95.06 130 ALA A N 1
ATOM 1010 C CA . ALA A 1 130 ? 3.223 1.238 13.632 1.00 95.06 130 ALA A CA 1
ATOM 1011 C C . ALA A 1 130 ? 4.474 2.082 13.307 1.00 95.06 130 ALA A C 1
ATOM 1013 O O . ALA A 1 130 ? 4.606 3.238 13.690 1.00 95.06 130 ALA A O 1
ATOM 1014 N N . ASN A 1 131 ? 5.430 1.509 12.587 1.00 92.25 131 ASN A N 1
ATOM 1015 C CA . ASN A 1 131 ? 6.583 2.217 12.049 1.00 92.25 131 ASN A CA 1
ATOM 1016 C C . ASN A 1 131 ? 7.032 1.526 10.762 1.00 92.25 131 ASN A C 1
ATOM 1018 O O . ASN A 1 131 ? 7.508 0.399 10.798 1.00 92.25 131 ASN A O 1
ATOM 1022 N N . ILE A 1 132 ? 6.893 2.194 9.617 1.00 83.06 132 ILE A N 1
ATOM 1023 C CA . ILE A 1 132 ? 7.205 1.613 8.293 1.00 83.06 132 ILE A CA 1
ATOM 1024 C C . ILE A 1 132 ? 8.598 2.048 7.797 1.00 83.06 132 ILE A C 1
ATOM 1026 O O . ILE A 1 132 ? 8.929 1.941 6.617 1.00 83.06 132 ILE A O 1
ATOM 1030 N N . THR A 1 133 ? 9.449 2.570 8.682 1.00 81.56 133 THR A N 1
ATOM 1031 C CA . THR A 1 133 ? 10.825 2.924 8.315 1.00 81.56 133 THR A CA 1
ATOM 1032 C C . THR A 1 133 ? 11.696 1.677 8.166 1.00 81.56 133 THR A C 1
ATOM 1034 O O . THR A 1 133 ? 11.599 0.728 8.941 1.00 81.56 133 THR A O 1
ATOM 1037 N N . ALA A 1 134 ? 12.592 1.687 7.173 1.00 74.38 134 ALA A N 1
ATOM 1038 C CA . ALA A 1 134 ? 13.431 0.531 6.843 1.00 74.38 134 ALA A CA 1
ATOM 1039 C C . ALA A 1 134 ? 14.333 0.069 8.004 1.00 74.38 134 ALA A C 1
ATOM 1041 O O . ALA A 1 134 ? 14.640 -1.114 8.110 1.00 74.38 134 ALA A O 1
ATOM 1042 N N . ASN A 1 135 ? 14.738 0.997 8.876 1.00 79.00 135 ASN A N 1
ATOM 1043 C CA . ASN A 1 135 ? 15.693 0.728 9.952 1.00 79.00 135 ASN A CA 1
ATOM 1044 C C . ASN A 1 135 ? 15.026 0.267 11.256 1.00 79.00 135 ASN A C 1
ATOM 1046 O O . ASN A 1 135 ? 15.716 -0.238 12.135 1.00 79.00 135 ASN A O 1
ATOM 1050 N N . ASN A 1 136 ? 13.713 0.464 11.407 1.00 85.06 136 ASN A N 1
ATOM 1051 C CA . ASN A 1 136 ? 12.980 0.129 12.626 1.00 85.06 136 ASN A CA 1
ATOM 1052 C C . ASN A 1 136 ? 11.522 -0.220 12.295 1.00 85.06 136 ASN A C 1
ATOM 1054 O O . ASN A 1 136 ? 10.593 0.516 12.626 1.00 85.06 136 ASN A O 1
ATOM 1058 N N . LEU A 1 137 ? 11.344 -1.322 11.567 1.00 89.69 137 LEU A N 1
ATOM 1059 C CA . LEU A 1 137 ? 10.039 -1.755 11.086 1.00 89.69 137 LEU A CA 1
ATOM 1060 C C . LEU A 1 137 ? 9.199 -2.342 12.231 1.00 89.69 137 LEU A C 1
ATOM 1062 O O . LEU A 1 137 ? 9.495 -3.423 12.736 1.00 89.69 137 LEU A O 1
ATOM 1066 N N . VAL A 1 138 ? 8.102 -1.666 12.559 1.00 93.69 138 VAL A N 1
ATOM 1067 C CA . VAL A 1 138 ? 7.011 -2.157 13.406 1.00 93.69 138 VAL A CA 1
ATOM 1068 C C . VAL A 1 138 ? 5.758 -2.214 12.536 1.00 93.69 138 VAL A C 1
ATOM 1070 O O . VAL A 1 138 ? 5.126 -1.205 12.248 1.00 93.69 138 VAL A O 1
ATOM 1073 N N . ASN A 1 139 ? 5.412 -3.394 12.036 1.00 92.25 139 ASN A N 1
ATOM 1074 C CA . ASN A 1 139 ? 4.386 -3.551 11.001 1.00 92.25 139 ASN A CA 1
ATOM 1075 C C . ASN A 1 139 ? 2.973 -3.802 11.551 1.00 92.25 139 ASN A C 1
ATOM 1077 O O . ASN A 1 139 ? 2.138 -4.358 10.838 1.00 92.25 139 ASN A O 1
ATOM 1081 N N . PHE A 1 140 ? 2.700 -3.449 12.804 1.00 96.31 140 PHE A N 1
ATOM 1082 C CA . PHE A 1 140 ? 1.384 -3.613 13.413 1.00 96.31 140 PHE A CA 1
ATOM 1083 C C . PHE A 1 140 ? 1.143 -2.567 14.499 1.00 96.31 140 PHE A C 1
ATOM 1085 O O . PHE A 1 140 ? 2.083 -1.950 14.993 1.00 96.31 140 PHE A O 1
ATOM 1092 N N . PHE A 1 141 ? -0.120 -2.414 14.881 1.00 97.31 141 PHE A N 1
ATOM 1093 C CA . PHE A 1 141 ? -0.543 -1.664 16.059 1.00 97.31 141 PHE A CA 1
ATOM 1094 C C . PHE A 1 141 ? -1.659 -2.421 16.799 1.00 97.31 141 PHE A C 1
ATOM 1096 O O . PHE A 1 141 ? -2.316 -3.270 16.188 1.00 97.31 141 PHE A O 1
ATOM 1103 N N . PRO A 1 142 ? -1.865 -2.194 18.107 1.00 97.50 142 PRO A N 1
ATOM 1104 C CA . PRO A 1 142 ? -2.904 -2.891 18.859 1.00 97.50 142 PRO A CA 1
ATOM 1105 C C . PRO A 1 142 ? -4.303 -2.369 18.505 1.00 97.50 142 PRO A C 1
ATOM 1107 O O . PRO A 1 142 ? -4.534 -1.163 18.434 1.00 97.50 142 PRO A O 1
ATOM 1110 N N . HIS A 1 143 ? -5.262 -3.278 18.332 1.00 97.62 143 HIS A N 1
ATOM 1111 C CA . HIS A 1 143 ? -6.672 -2.938 18.154 1.00 97.62 143 HIS A CA 1
ATOM 1112 C C . HIS A 1 143 ? -7.206 -2.184 19.392 1.00 97.62 143 HIS A C 1
ATOM 1114 O O . HIS A 1 143 ? -7.001 -2.660 20.511 1.00 97.62 143 HIS A O 1
ATOM 1120 N N . PRO A 1 144 ? -7.960 -1.074 19.243 1.00 97.00 144 PRO A N 1
ATOM 1121 C CA . PRO A 1 144 ? -8.332 -0.190 20.361 1.00 97.00 144 PRO A CA 1
ATOM 1122 C C . PRO A 1 144 ? -9.246 -0.825 21.422 1.00 97.00 144 PRO A C 1
ATOM 1124 O O . PRO A 1 144 ? -9.342 -0.311 22.533 1.00 97.00 144 PRO A O 1
ATOM 1127 N N . VAL A 1 145 ? -9.941 -1.914 21.076 1.00 96.81 145 VAL A N 1
ATOM 1128 C CA . VAL A 1 145 ? -10.801 -2.692 21.992 1.00 96.81 145 VAL A CA 1
ATOM 1129 C C . VAL A 1 145 ? -10.133 -3.990 22.463 1.00 96.81 145 VAL A C 1
ATOM 1131 O O . VAL A 1 145 ? -9.925 -4.186 23.654 1.00 96.81 145 VAL A O 1
ATOM 1134 N N . THR A 1 146 ? -9.779 -4.884 21.536 1.00 96.31 146 THR A N 1
ATOM 1135 C CA . THR A 1 146 ? -9.279 -6.233 21.855 1.00 96.31 146 THR A CA 1
ATOM 1136 C C . THR A 1 146 ? -7.781 -6.301 22.136 1.00 96.31 146 THR A C 1
ATOM 1138 O O . THR A 1 146 ? -7.306 -7.330 22.601 1.00 96.31 146 THR A O 1
ATOM 1141 N N . SER A 1 147 ? -7.017 -5.247 21.829 1.00 96.56 147 SER A N 1
ATOM 1142 C CA . SER A 1 147 ? -5.545 -5.239 21.849 1.00 96.56 147 SER A CA 1
ATOM 1143 C C . SER A 1 147 ? -4.873 -6.266 20.920 1.00 96.56 147 SER A C 1
ATOM 1145 O O . SER A 1 147 ? -3.646 -6.363 20.904 1.00 96.56 147 SER A O 1
ATOM 1147 N N . ASN A 1 148 ? -5.638 -6.998 20.101 1.00 96.44 148 ASN A N 1
ATOM 1148 C CA . ASN A 1 148 ? -5.096 -7.894 19.079 1.00 96.44 148 ASN A CA 1
ATOM 1149 C C . ASN A 1 148 ? -4.313 -7.095 18.022 1.00 96.44 148 ASN A C 1
ATOM 1151 O O . ASN A 1 148 ? -4.676 -5.954 17.730 1.00 96.44 148 ASN A O 1
ATOM 1155 N N . PRO A 1 149 ? -3.254 -7.664 17.423 1.00 97.25 149 PRO A N 1
ATOM 1156 C CA . PRO A 1 149 ? -2.454 -6.950 16.438 1.00 97.25 149 PRO A CA 1
ATOM 1157 C C . PRO A 1 149 ? -3.235 -6.713 15.141 1.00 97.25 149 PRO A C 1
ATOM 1159 O O . PRO A 1 149 ? -3.754 -7.650 14.534 1.00 97.25 149 PRO A O 1
ATOM 1162 N N . ILE A 1 150 ? -3.244 -5.463 14.681 1.00 97.56 150 ILE A N 1
ATOM 1163 C CA . ILE A 1 150 ? -3.693 -5.062 13.348 1.00 97.56 150 ILE A CA 1
ATOM 1164 C C . ILE A 1 150 ? -2.456 -4.813 12.498 1.00 97.56 150 ILE A C 1
ATOM 1166 O O . ILE A 1 150 ? -1.700 -3.869 12.737 1.00 97.56 150 ILE A O 1
ATOM 1170 N N . TYR A 1 151 ? -2.241 -5.659 11.495 1.00 96.00 151 TYR A N 1
ATOM 1171 C CA . TYR A 1 151 ? -1.070 -5.562 10.631 1.00 96.00 151 TYR A CA 1
ATOM 1172 C C . TYR A 1 151 ? -1.221 -4.454 9.591 1.00 96.00 151 TYR A C 1
ATOM 1174 O O . TYR A 1 151 ? -2.233 -4.354 8.902 1.00 96.00 151 TYR A O 1
ATOM 1182 N N . VAL A 1 152 ? -0.182 -3.646 9.428 1.00 94.69 152 VAL A N 1
ATOM 1183 C CA . VAL A 1 152 ? -0.124 -2.594 8.417 1.00 94.69 152 VAL A CA 1
ATOM 1184 C C . VAL A 1 152 ? 0.459 -3.151 7.123 1.00 94.69 152 VAL A C 1
ATOM 1186 O O . VAL A 1 152 ? 1.570 -3.682 7.100 1.00 94.69 152 VAL A O 1
ATOM 1189 N N . ILE A 1 153 ? -0.292 -3.005 6.033 1.00 91.88 153 ILE A N 1
ATOM 1190 C CA . ILE A 1 153 ? 0.087 -3.468 4.698 1.00 91.88 153 ILE A CA 1
ATOM 1191 C C . ILE A 1 153 ? 0.036 -2.279 3.738 1.00 91.88 153 ILE A C 1
ATOM 1193 O O . ILE A 1 153 ? -0.960 -1.570 3.641 1.00 91.88 153 ILE A O 1
ATOM 1197 N N . LEU A 1 154 ? 1.111 -2.051 2.988 1.00 89.50 154 LEU A N 1
ATOM 1198 C CA . LEU A 1 154 ? 1.075 -1.074 1.903 1.00 89.50 154 LEU A CA 1
ATOM 1199 C C . LEU A 1 154 ? 0.447 -1.707 0.659 1.00 89.50 154 LEU A C 1
ATOM 1201 O O . LEU A 1 154 ? 0.772 -2.844 0.313 1.00 89.50 154 LEU A O 1
ATOM 1205 N N . ASP A 1 155 ? -0.403 -0.961 -0.049 1.00 87.31 155 ASP A N 1
ATOM 1206 C CA . ASP A 1 155 ? -0.979 -1.406 -1.320 1.00 87.31 155 ASP A CA 1
ATOM 1207 C C . ASP A 1 155 ? 0.142 -1.744 -2.314 1.00 87.31 155 ASP A C 1
ATOM 1209 O O . ASP A 1 155 ? 0.827 -0.865 -2.850 1.00 87.31 155 ASP A O 1
ATOM 1213 N N . ALA A 1 156 ? 0.302 -3.038 -2.595 1.00 83.88 156 ALA A N 1
ATOM 1214 C CA . ALA A 1 156 ? 1.344 -3.560 -3.466 1.00 83.88 156 ALA A CA 1
ATOM 1215 C C . ALA A 1 156 ? 1.272 -2.969 -4.883 1.00 83.88 156 ALA A C 1
ATOM 1217 O O . ALA A 1 156 ? 2.305 -2.702 -5.501 1.00 83.88 156 ALA A O 1
ATOM 1218 N N . CYS A 1 157 ? 0.065 -2.708 -5.396 1.00 82.12 157 CYS A N 1
ATOM 1219 C CA . CYS A 1 157 ? -0.124 -2.102 -6.712 1.00 82.12 157 CYS A CA 1
ATOM 1220 C C . CYS A 1 157 ? 0.388 -0.662 -6.727 1.00 82.12 157 CYS A C 1
ATOM 1222 O O . CYS A 1 157 ? 1.040 -0.230 -7.687 1.00 82.12 157 CYS A O 1
ATOM 1224 N N . HIS A 1 158 ? 0.121 0.086 -5.657 1.00 83.06 158 HIS A N 1
ATOM 1225 C CA . HIS A 1 158 ? 0.677 1.416 -5.484 1.00 83.06 158 HIS A CA 1
ATOM 1226 C C . HIS A 1 158 ? 2.198 1.379 -5.303 1.00 83.06 158 HIS A C 1
ATOM 1228 O O . HIS A 1 158 ? 2.903 2.142 -5.967 1.00 83.06 158 HIS A O 1
ATOM 1234 N N . MET A 1 159 ? 2.720 0.457 -4.493 1.00 87.38 159 MET A N 1
ATOM 1235 C CA . MET A 1 159 ? 4.160 0.328 -4.251 1.00 87.38 159 MET A CA 1
ATOM 1236 C C . MET A 1 159 ? 4.922 0.010 -5.535 1.00 87.38 159 MET A C 1
ATOM 1238 O O . MET A 1 159 ? 5.938 0.639 -5.826 1.00 87.38 159 MET A O 1
ATOM 1242 N N . LEU A 1 160 ? 4.385 -0.874 -6.377 1.00 87.00 160 LEU A N 1
ATOM 1243 C CA . LEU A 1 160 ? 4.966 -1.192 -7.679 1.00 87.00 160 LEU A CA 1
ATOM 1244 C C . LEU A 1 160 ? 5.061 0.043 -8.587 1.00 87.00 160 LEU A C 1
ATOM 1246 O O . LEU A 1 160 ? 6.072 0.255 -9.265 1.00 87.00 160 LEU A O 1
ATOM 1250 N N . LYS A 1 161 ? 4.031 0.903 -8.577 1.00 88.19 161 LYS A N 1
ATOM 1251 C CA . LYS A 1 161 ? 4.077 2.187 -9.293 1.00 88.19 161 LYS A CA 1
ATOM 1252 C C . LYS A 1 161 ? 5.177 3.087 -8.742 1.00 88.19 161 LYS A C 1
ATOM 1254 O O . LYS A 1 161 ? 5.880 3.699 -9.546 1.00 88.19 161 LYS A O 1
ATOM 1259 N N . LEU A 1 162 ? 5.321 3.182 -7.418 1.00 88.81 162 LEU A N 1
ATOM 1260 C CA . LEU A 1 162 ? 6.347 4.011 -6.783 1.00 88.81 162 LEU A CA 1
ATOM 1261 C C . LEU A 1 162 ? 7.755 3.532 -7.123 1.00 88.81 162 LEU A C 1
ATOM 1263 O O . LEU A 1 162 ? 8.566 4.361 -7.521 1.00 88.81 162 LEU A O 1
ATOM 1267 N N . VAL A 1 163 ? 8.024 2.224 -7.074 1.00 90.06 163 VAL A N 1
ATOM 1268 C CA . VAL A 1 163 ? 9.325 1.651 -7.463 1.00 90.06 163 VAL A CA 1
ATOM 1269 C C . VAL A 1 163 ? 9.663 2.014 -8.908 1.00 90.06 163 VAL A C 1
ATOM 1271 O O . VAL A 1 163 ? 10.728 2.576 -9.169 1.00 90.06 163 VAL A O 1
ATOM 1274 N N . ARG A 1 164 ? 8.731 1.791 -9.847 1.00 91.44 164 ARG A N 1
ATOM 1275 C CA . ARG A 1 164 ? 8.928 2.169 -11.256 1.00 91.44 164 ARG A CA 1
ATOM 1276 C C . ARG A 1 164 ? 9.174 3.668 -11.410 1.00 91.44 164 ARG A C 1
ATOM 1278 O O . ARG A 1 164 ? 10.084 4.063 -12.130 1.00 91.44 164 ARG A O 1
ATOM 1285 N N . ASN A 1 165 ? 8.359 4.505 -10.768 1.00 91.75 165 ASN A N 1
ATOM 1286 C CA . ASN A 1 165 ? 8.481 5.963 -10.855 1.00 91.75 165 ASN A CA 1
ATOM 1287 C C . ASN A 1 165 ? 9.808 6.452 -10.255 1.00 91.75 165 ASN A C 1
ATOM 1289 O O . ASN A 1 165 ? 10.424 7.364 -10.798 1.00 91.75 165 ASN A O 1
ATOM 1293 N N . CYS A 1 166 ? 10.256 5.845 -9.156 1.00 91.38 166 CYS A N 1
ATOM 1294 C CA . CYS A 1 166 ? 11.525 6.152 -8.510 1.00 91.38 166 CYS A CA 1
ATOM 1295 C C . CYS A 1 166 ? 12.693 5.826 -9.444 1.00 91.38 166 CYS A C 1
ATOM 1297 O O . CYS A 1 166 ? 13.468 6.720 -9.774 1.00 91.38 166 CYS A O 1
ATOM 1299 N N . LEU A 1 167 ? 12.747 4.600 -9.977 1.00 92.81 167 LEU A N 1
ATOM 1300 C CA . LEU A 1 167 ? 13.781 4.195 -10.930 1.00 92.81 167 LEU A CA 1
ATOM 1301 C C . LEU A 1 167 ? 13.815 5.103 -12.167 1.00 92.81 167 LEU A C 1
ATOM 1303 O O . LEU A 1 167 ? 14.877 5.567 -12.572 1.00 92.81 167 LEU A O 1
ATOM 1307 N N . ALA A 1 168 ? 12.650 5.399 -12.746 1.00 91.38 168 ALA A N 1
ATOM 1308 C CA . ALA A 1 168 ? 12.559 6.192 -13.966 1.00 91.38 168 ALA A CA 1
ATOM 1309 C C . ALA A 1 168 ? 12.869 7.686 -13.757 1.00 91.38 168 ALA A C 1
ATOM 1311 O O . ALA A 1 168 ? 13.358 8.341 -14.674 1.00 91.38 168 ALA A O 1
ATOM 1312 N N . SER A 1 169 ? 12.592 8.232 -12.567 1.00 92.75 169 SER A N 1
ATOM 1313 C CA . SER A 1 169 ? 12.875 9.637 -12.233 1.00 92.75 169 SER A CA 1
ATOM 1314 C C . SER A 1 169 ? 14.307 9.865 -11.761 1.00 92.75 169 SER A C 1
ATOM 1316 O O . SER A 1 169 ? 14.905 10.876 -12.115 1.00 92.75 169 SER A O 1
ATOM 1318 N N . LYS A 1 170 ? 14.866 8.937 -10.978 1.00 93.00 170 LYS A N 1
ATOM 1319 C CA . LYS A 1 170 ? 16.254 9.001 -10.505 1.00 93.00 170 LYS A CA 1
ATOM 1320 C C . LYS A 1 170 ? 17.253 8.534 -11.562 1.00 93.00 170 LYS A C 1
ATOM 1322 O O . LYS A 1 170 ? 18.437 8.816 -11.436 1.00 93.00 170 LYS A O 1
ATOM 1327 N N . GLY A 1 171 ? 16.794 7.823 -12.592 1.00 93.19 171 GLY A N 1
ATOM 1328 C CA . GLY A 1 171 ? 17.619 7.280 -13.672 1.00 93.19 171 GLY A CA 1
ATOM 1329 C C . GLY A 1 171 ? 18.338 5.987 -13.289 1.00 93.19 171 GLY A C 1
ATOM 1330 O O . GLY A 1 171 ? 18.494 5.104 -14.131 1.00 93.19 171 GLY A O 1
ATOM 1331 N N . SER A 1 172 ? 18.709 5.828 -12.021 1.00 93.69 172 SER A N 1
ATOM 1332 C CA . SER A 1 172 ? 19.279 4.591 -11.496 1.00 93.69 172 SER A CA 1
ATOM 1333 C C . SER A 1 172 ? 18.990 4.388 -10.010 1.00 93.69 172 SER A C 1
ATOM 1335 O O . SER A 1 172 ? 18.802 5.358 -9.276 1.00 93.69 172 SER A O 1
ATOM 1337 N N . LEU A 1 173 ? 18.993 3.130 -9.570 1.00 92.50 173 LEU A N 1
ATOM 1338 C CA . LEU A 1 173 ? 18.892 2.711 -8.170 1.00 92.50 173 LEU A CA 1
ATOM 1339 C C . LEU A 1 173 ? 19.974 1.676 -7.857 1.00 92.50 173 LEU A C 1
ATOM 1341 O O . LEU A 1 173 ? 20.395 0.947 -8.750 1.00 92.50 173 LEU A O 1
ATOM 1345 N N . TYR A 1 174 ? 20.391 1.593 -6.597 1.00 90.38 174 TYR A N 1
ATOM 1346 C CA . TYR A 1 174 ? 21.247 0.509 -6.118 1.00 90.38 174 TYR A CA 1
ATOM 1347 C C . TYR A 1 174 ? 20.391 -0.614 -5.536 1.00 90.38 174 TYR A C 1
ATOM 1349 O O . TYR A 1 174 ? 19.467 -0.343 -4.768 1.00 90.38 174 TYR A O 1
ATOM 1357 N N . ASP A 1 175 ? 20.714 -1.859 -5.880 1.00 83.19 175 ASP A N 1
ATOM 1358 C CA . ASP A 1 175 ? 20.110 -3.055 -5.269 1.00 83.19 175 ASP A CA 1
ATOM 1359 C C . ASP A 1 175 ? 20.882 -3.565 -4.035 1.00 83.19 175 ASP A C 1
ATOM 1361 O O . ASP A 1 175 ? 20.507 -4.571 -3.435 1.00 83.19 175 ASP A O 1
ATOM 1365 N N . GLY A 1 176 ? 21.941 -2.846 -3.653 1.00 85.12 176 GLY A N 1
ATOM 1366 C CA . GLY A 1 176 ? 22.889 -3.197 -2.597 1.00 85.12 176 GLY A CA 1
ATOM 1367 C C . GLY A 1 176 ? 24.312 -3.343 -3.133 1.00 85.12 176 GLY A C 1
ATOM 1368 O O . GLY A 1 176 ? 25.245 -2.858 -2.502 1.00 85.12 176 GLY A O 1
ATOM 1369 N N . GLU A 1 177 ? 24.471 -3.922 -4.325 1.00 86.88 177 GLU A N 1
ATOM 1370 C CA . GLU A 1 177 ? 25.786 -4.191 -4.931 1.00 86.88 177 GLU A CA 1
ATOM 1371 C C . GLU A 1 177 ? 25.895 -3.612 -6.344 1.00 86.88 177 GLU A C 1
ATOM 1373 O O . GLU A 1 177 ? 26.941 -3.098 -6.738 1.00 86.88 177 GLU A O 1
ATOM 1378 N N . ASN A 1 178 ? 24.800 -3.650 -7.102 1.00 88.31 178 ASN A N 1
ATOM 1379 C CA . ASN A 1 178 ? 24.763 -3.305 -8.512 1.00 88.31 178 ASN A CA 1
ATOM 1380 C C . ASN A 1 178 ? 23.881 -2.086 -8.772 1.00 88.31 178 ASN A C 1
ATOM 1382 O O . ASN A 1 178 ? 22.901 -1.802 -8.074 1.00 88.31 178 ASN A O 1
ATOM 1386 N N . LEU A 1 179 ? 24.226 -1.374 -9.843 1.00 91.69 179 LEU A N 1
ATOM 1387 C CA . LEU A 1 179 ? 23.459 -0.239 -10.327 1.00 91.69 179 LEU A CA 1
ATOM 1388 C C . LEU A 1 179 ? 22.388 -0.701 -11.324 1.00 91.69 179 LEU A C 1
ATOM 1390 O O . LEU A 1 179 ? 22.684 -1.088 -12.455 1.00 91.69 179 LEU A O 1
ATOM 1394 N N . VAL A 1 180 ? 21.123 -0.575 -10.937 1.00 91.50 180 VAL A N 1
ATOM 1395 C CA . VAL A 1 180 ? 19.962 -0.780 -11.807 1.00 91.50 180 VAL A CA 1
ATOM 1396 C C . VAL A 1 180 ? 19.687 0.517 -12.559 1.00 91.50 180 VAL A C 1
ATOM 1398 O O . VAL A 1 180 ? 19.332 1.521 -11.946 1.00 91.50 180 VAL A O 1
ATOM 1401 N N . ASN A 1 181 ? 19.841 0.524 -13.886 1.00 93.00 181 ASN A N 1
ATOM 1402 C CA . ASN A 1 181 ? 19.749 1.744 -14.696 1.00 93.00 181 ASN A CA 1
ATOM 1403 C C . ASN A 1 181 ? 18.531 1.742 -15.638 1.00 93.00 181 ASN A C 1
ATOM 1405 O O . ASN A 1 181 ? 18.339 0.828 -16.442 1.00 93.00 181 ASN A O 1
ATOM 1409 N N . TRP A 1 182 ? 17.738 2.816 -15.595 1.00 93.69 182 TRP A N 1
ATOM 1410 C CA . TRP A 1 182 ? 16.571 3.030 -16.457 1.00 93.69 182 TRP A CA 1
ATOM 1411 C C . TRP A 1 182 ? 16.918 3.106 -17.953 1.00 93.69 182 TRP A C 1
ATOM 1413 O O . TRP A 1 182 ? 16.075 2.825 -18.813 1.00 93.69 182 TRP A O 1
ATOM 1423 N N . LYS A 1 183 ? 18.168 3.447 -18.292 1.00 92.50 183 LYS A N 1
ATOM 1424 C CA . LYS A 1 183 ? 18.671 3.451 -19.671 1.00 92.50 183 LYS A CA 1
ATOM 1425 C C . LYS A 1 183 ? 18.428 2.109 -20.359 1.00 92.50 183 LYS A C 1
ATOM 1427 O O . LYS A 1 183 ? 18.008 2.107 -21.510 1.00 92.50 183 LYS A O 1
ATOM 1432 N N . TYR A 1 184 ? 18.600 0.986 -19.664 1.00 90.19 184 TYR A N 1
ATOM 1433 C CA . TYR A 1 184 ? 18.397 -0.337 -20.260 1.00 90.19 184 TYR A CA 1
ATOM 1434 C C . TYR A 1 184 ? 16.935 -0.586 -20.648 1.00 90.19 184 TYR A C 1
ATOM 1436 O O . TYR A 1 184 ? 16.664 -1.076 -21.739 1.00 90.19 184 TYR A O 1
ATOM 1444 N N . ILE A 1 185 ? 15.980 -0.135 -19.829 1.00 90.06 185 ILE A N 1
ATOM 1445 C CA . ILE A 1 185 ? 14.547 -0.167 -20.171 1.00 90.06 185 ILE A CA 1
ATOM 1446 C C . ILE A 1 185 ? 14.252 0.716 -21.392 1.00 90.06 185 ILE A C 1
ATOM 1448 O O . ILE A 1 185 ? 13.435 0.363 -22.246 1.00 90.06 185 ILE A O 1
ATOM 1452 N N . THR A 1 186 ? 14.929 1.861 -21.492 1.00 89.19 186 THR A N 1
ATOM 1453 C CA . THR A 1 186 ? 14.795 2.780 -22.629 1.00 89.19 186 THR A CA 1
ATOM 1454 C C . THR A 1 186 ? 15.325 2.160 -23.923 1.00 89.19 186 THR A C 1
ATOM 1456 O O . THR A 1 186 ? 14.635 2.215 -24.941 1.00 89.19 186 THR A O 1
ATOM 1459 N N . GLU A 1 187 ? 16.507 1.541 -23.891 1.00 87.81 187 GLU A N 1
ATOM 1460 C CA . GLU A 1 187 ? 17.097 0.863 -25.051 1.00 87.81 187 GLU A CA 1
ATOM 1461 C C . GLU A 1 187 ? 16.294 -0.376 -25.459 1.00 87.81 187 GLU A C 1
ATOM 1463 O O . GLU A 1 187 ? 15.973 -0.525 -26.637 1.00 87.81 187 GLU A O 1
ATOM 1468 N N . LEU A 1 188 ? 15.841 -1.193 -24.501 1.00 85.69 188 LEU A N 1
ATOM 1469 C CA . LEU A 1 188 ? 14.952 -2.322 -24.783 1.00 85.69 188 LEU A CA 1
ATOM 1470 C C . LEU A 1 188 ? 13.657 -1.860 -25.465 1.00 85.69 188 LEU A C 1
ATOM 1472 O O . LEU A 1 188 ? 13.229 -2.443 -26.458 1.00 85.69 188 LEU A O 1
ATOM 1476 N N . GLY A 1 189 ? 13.063 -0.757 -24.999 1.00 83.12 189 GLY A N 1
ATOM 1477 C CA . GLY A 1 189 ? 11.887 -0.166 -25.636 1.00 83.12 189 GLY A CA 1
ATOM 1478 C C . GLY A 1 189 ? 12.125 0.303 -27.081 1.00 83.12 189 GLY A C 1
ATOM 1479 O O . GLY A 1 189 ? 11.186 0.284 -27.882 1.00 83.12 189 GLY A O 1
ATOM 1480 N N . LYS A 1 190 ? 13.356 0.705 -27.434 1.00 81.19 190 LYS A N 1
ATOM 1481 C CA . LYS A 1 190 ? 13.743 1.049 -28.814 1.00 81.19 190 LYS A CA 1
ATOM 1482 C C . LYS A 1 190 ? 13.953 -0.206 -29.660 1.00 81.19 190 LYS A C 1
ATOM 1484 O O . LYS A 1 190 ? 13.359 -0.298 -30.733 1.00 81.19 190 LYS A O 1
ATOM 1489 N N . LEU A 1 191 ? 14.731 -1.169 -29.159 1.00 77.44 191 LEU A N 1
ATOM 1490 C CA . LEU A 1 191 ? 15.030 -2.446 -29.821 1.00 77.44 191 LEU A CA 1
ATOM 1491 C C . LEU A 1 191 ? 13.762 -3.240 -30.115 1.00 77.44 191 LEU A C 1
ATOM 1493 O O . LEU A 1 191 ? 13.616 -3.850 -31.166 1.00 77.44 191 LEU A O 1
ATOM 1497 N N . GLN A 1 192 ? 12.782 -3.166 -29.226 1.00 68.25 192 GLN A N 1
ATOM 1498 C CA . GLN A 1 192 ? 11.531 -3.877 -29.388 1.00 68.25 192 GLN A CA 1
ATOM 1499 C C . GLN A 1 192 ? 10.663 -3.403 -30.556 1.00 68.25 192 GLN A C 1
ATOM 1501 O O . GLN A 1 192 ? 9.819 -4.163 -31.037 1.00 68.25 192 GLN A O 1
ATOM 1506 N N . ARG A 1 193 ? 10.906 -2.197 -31.087 1.00 59.66 193 ARG A N 1
ATOM 1507 C CA . ARG A 1 193 ? 10.314 -1.784 -32.371 1.00 59.66 193 ARG A CA 1
ATOM 1508 C C . ARG A 1 193 ? 10.739 -2.714 -33.522 1.00 59.66 193 ARG A C 1
ATOM 1510 O O . ARG A 1 193 ? 10.102 -2.674 -34.566 1.00 59.66 193 ARG A O 1
ATOM 1517 N N . LEU A 1 194 ? 11.749 -3.562 -33.300 1.00 55.00 194 LEU A N 1
ATOM 1518 C CA . LEU A 1 194 ? 12.323 -4.534 -34.228 1.00 55.00 194 LEU A CA 1
ATOM 1519 C C . LEU A 1 194 ? 12.097 -6.012 -33.809 1.00 55.00 194 LEU A C 1
ATOM 1521 O O . LEU A 1 194 ? 12.764 -6.873 -34.359 1.00 55.00 194 LEU A O 1
ATOM 1525 N N . GLN A 1 195 ? 11.131 -6.316 -32.916 1.00 59.19 195 GLN A N 1
ATOM 1526 C CA . GLN A 1 195 ? 10.686 -7.676 -32.491 1.00 59.19 195 GLN A CA 1
ATOM 1527 C C . GLN A 1 195 ? 11.385 -8.354 -31.281 1.00 59.19 195 GLN A C 1
ATOM 1529 O O . GLN A 1 195 ? 11.612 -9.561 -31.285 1.00 59.19 195 GLN A O 1
ATOM 1534 N N . ALA A 1 196 ? 11.605 -7.646 -30.168 1.00 54.34 196 ALA A N 1
ATOM 1535 C CA . ALA A 1 196 ? 11.817 -8.319 -28.874 1.00 54.34 196 ALA A CA 1
ATOM 1536 C C . ALA A 1 196 ? 10.460 -8.782 -28.293 1.00 54.34 196 ALA A C 1
ATOM 1538 O O . ALA A 1 196 ? 9.509 -8.001 -28.235 1.00 54.34 196 ALA A O 1
ATOM 1539 N N . ALA A 1 197 ? 10.330 -10.036 -27.860 1.00 56.97 197 ALA A N 1
ATOM 1540 C CA . ALA A 1 197 ? 9.064 -10.665 -27.450 1.00 56.97 197 ALA A CA 1
ATOM 1541 C C . ALA A 1 197 ? 8.498 -10.207 -26.079 1.00 56.97 197 ALA A C 1
ATOM 1543 O O . ALA A 1 197 ? 7.912 -11.003 -25.347 1.00 56.97 197 ALA A O 1
ATOM 1544 N N . THR A 1 198 ? 8.642 -8.932 -25.701 1.00 65.00 198 THR A N 1
ATOM 1545 C CA . THR A 1 198 ? 8.063 -8.393 -24.452 1.00 65.00 198 THR A CA 1
ATOM 1546 C C . THR A 1 198 ? 6.737 -7.644 -24.705 1.00 65.00 198 THR A C 1
ATOM 1548 O O . THR A 1 198 ? 6.261 -7.541 -25.836 1.00 65.00 198 THR A O 1
ATOM 1551 N N . LYS A 1 199 ? 6.115 -7.066 -23.670 1.00 74.38 199 LYS A N 1
ATOM 1552 C CA . LYS A 1 199 ? 4.960 -6.153 -23.824 1.00 74.38 199 LYS A CA 1
ATOM 1553 C C . LYS A 1 199 ? 5.353 -4.667 -23.815 1.00 74.38 199 LYS A C 1
ATOM 1555 O O . LYS A 1 199 ? 4.459 -3.816 -23.889 1.00 74.38 199 LYS A O 1
ATOM 1560 N N . LEU A 1 200 ? 6.648 -4.340 -23.722 1.00 77.19 200 LEU A N 1
ATOM 1561 C CA . LEU A 1 200 ? 7.111 -2.956 -23.666 1.00 77.19 200 LEU A CA 1
ATOM 1562 C C . LEU A 1 200 ? 6.900 -2.243 -25.005 1.00 77.19 200 LEU A C 1
ATOM 1564 O O . LEU A 1 200 ? 7.006 -2.787 -26.098 1.00 77.19 200 LEU A O 1
ATOM 1568 N N . ARG A 1 201 ? 6.516 -0.979 -24.886 1.00 77.50 201 ARG A N 1
ATOM 1569 C CA . ARG A 1 201 ? 6.173 -0.053 -25.972 1.00 77.50 201 ARG A CA 1
ATOM 1570 C C . ARG A 1 201 ? 6.597 1.343 -25.549 1.00 77.50 201 ARG A C 1
ATOM 1572 O O . ARG A 1 201 ? 6.789 1.570 -24.357 1.00 77.50 201 ARG A O 1
ATOM 1579 N N . LEU A 1 202 ? 6.601 2.299 -26.478 1.00 79.56 202 LEU A N 1
ATOM 1580 C CA . LEU A 1 202 ? 6.991 3.692 -26.217 1.00 79.56 202 LEU A CA 1
ATOM 1581 C C . LEU A 1 202 ? 6.318 4.306 -24.973 1.00 79.56 202 LEU A C 1
ATOM 1583 O O . LEU A 1 202 ? 6.974 5.009 -24.216 1.00 79.56 202 LEU A O 1
ATOM 1587 N N . ARG A 1 203 ? 5.053 3.968 -24.693 1.00 81.12 203 ARG A N 1
ATOM 1588 C CA . ARG A 1 203 ? 4.322 4.417 -23.490 1.00 81.12 203 ARG A CA 1
ATOM 1589 C C . ARG A 1 203 ? 4.950 4.003 -22.148 1.00 81.12 203 ARG A C 1
ATOM 1591 O O . ARG A 1 203 ? 4.707 4.651 -21.140 1.00 81.12 203 ARG A O 1
ATOM 1598 N N . HIS A 1 204 ? 5.722 2.918 -22.124 1.00 81.31 204 HIS A N 1
ATOM 1599 C CA . HIS A 1 204 ? 6.429 2.444 -20.930 1.00 81.31 204 HIS A CA 1
ATOM 1600 C C . HIS A 1 204 ? 7.685 3.282 -20.670 1.00 81.31 204 HIS A C 1
ATOM 1602 O O . HIS A 1 204 ? 8.009 3.554 -19.519 1.00 81.31 204 HIS A O 1
ATOM 1608 N N . VAL A 1 205 ? 8.343 3.734 -21.745 1.00 79.94 205 VAL A N 1
ATOM 1609 C CA . VAL A 1 205 ? 9.501 4.638 -21.704 1.00 79.94 205 VAL A CA 1
ATOM 1610 C C . VAL A 1 205 ? 9.054 6.077 -21.428 1.00 79.94 205 VAL A C 1
ATOM 1612 O O . VAL A 1 205 ? 9.637 6.754 -20.589 1.00 79.94 205 VAL A O 1
ATOM 1615 N N . GLN A 1 206 ? 7.966 6.532 -22.059 1.00 82.12 206 GLN A N 1
ATOM 1616 C CA . GLN A 1 206 ? 7.305 7.822 -21.805 1.00 82.12 206 GLN A CA 1
ATOM 1617 C C . GLN A 1 206 ? 6.446 7.775 -20.529 1.00 82.12 206 GLN A C 1
ATOM 1619 O O . GLN A 1 206 ? 5.265 8.128 -20.512 1.00 82.12 206 GLN A O 1
ATOM 1624 N N . TRP A 1 207 ? 7.062 7.313 -19.445 1.00 78.81 207 TRP A N 1
ATOM 1625 C CA . TRP A 1 207 ? 6.416 6.920 -18.200 1.00 78.81 207 TRP A CA 1
ATOM 1626 C C . TRP A 1 207 ? 5.652 8.057 -17.505 1.00 78.81 207 TRP A C 1
ATOM 1628 O O . TRP A 1 207 ? 4.695 7.772 -16.787 1.00 78.81 207 TRP A O 1
ATOM 1638 N N . TYR A 1 208 ? 6.031 9.321 -17.735 1.00 81.56 208 TYR A N 1
ATOM 1639 C CA . TYR A 1 208 ? 5.438 10.500 -17.090 1.00 81.56 208 TYR A CA 1
ATOM 1640 C C . TYR A 1 208 ? 3.928 10.619 -17.351 1.00 81.56 208 TYR A C 1
ATOM 1642 O O . TYR A 1 208 ? 3.153 10.844 -16.425 1.00 81.56 208 TYR A O 1
ATOM 1650 N N . ARG A 1 209 ? 3.488 10.359 -18.591 1.00 79.25 209 ARG A N 1
ATOM 1651 C CA . ARG A 1 209 ? 2.059 10.361 -18.971 1.00 79.25 209 ARG A CA 1
ATOM 1652 C C . ARG A 1 209 ? 1.293 9.143 -18.441 1.00 79.25 209 ARG A C 1
ATOM 1654 O O . ARG A 1 209 ? 0.073 9.098 -18.517 1.00 79.25 209 ARG A O 1
ATOM 1661 N N . GLU A 1 210 ? 2.010 8.156 -17.908 1.00 82.25 210 GLU A N 1
ATOM 1662 C CA . GLU A 1 210 ? 1.487 6.867 -17.453 1.00 82.25 210 GLU A CA 1
ATOM 1663 C C . GLU A 1 210 ? 1.851 6.587 -15.985 1.00 82.25 210 GLU A C 1
ATOM 1665 O O . GLU A 1 210 ? 1.905 5.432 -15.550 1.00 82.25 210 GLU A O 1
ATOM 1670 N N . ARG A 1 211 ? 2.127 7.637 -15.196 1.00 80.06 211 ARG A N 1
ATOM 1671 C CA . ARG A 1 211 ? 2.612 7.546 -13.805 1.00 80.06 211 ARG A CA 1
ATOM 1672 C C . ARG A 1 211 ? 1.689 6.726 -12.897 1.00 80.06 211 ARG A C 1
ATOM 1674 O O . ARG A 1 211 ? 2.164 5.985 -12.034 1.00 80.06 211 ARG A O 1
ATOM 1681 N N . ASN A 1 212 ? 0.385 6.798 -13.154 1.00 80.56 212 ASN A N 1
ATOM 1682 C CA . ASN A 1 212 ? -0.647 6.165 -12.334 1.00 80.56 212 ASN A CA 1
ATOM 1683 C C . ASN A 1 212 ? -1.107 4.791 -12.853 1.00 80.56 212 ASN A C 1
ATOM 1685 O O . ASN A 1 212 ? -1.858 4.107 -12.160 1.00 80.56 212 ASN A O 1
ATOM 1689 N N . LYS A 1 213 ? -0.647 4.337 -14.030 1.00 81.31 213 LYS A N 1
ATOM 1690 C CA . LYS A 1 213 ? -1.089 3.056 -14.608 1.00 81.31 213 LYS A CA 1
ATOM 1691 C C . LYS A 1 213 ? -0.281 1.879 -14.061 1.00 81.31 213 LYS A C 1
ATOM 1693 O O . LYS A 1 213 ? 0.805 1.582 -14.557 1.00 81.31 213 LYS A O 1
ATOM 1698 N N . VAL A 1 214 ? -0.858 1.159 -13.094 1.00 80.88 214 VAL A N 1
ATOM 1699 C CA . VAL A 1 214 ? -0.261 -0.041 -12.466 1.00 80.88 214 VAL A CA 1
ATOM 1700 C C . VAL A 1 214 ? 0.159 -1.070 -13.515 1.00 80.88 214 VAL A C 1
ATOM 1702 O O . VAL A 1 214 ? 1.277 -1.567 -13.476 1.00 80.88 214 VAL A O 1
ATOM 1705 N N . LYS A 1 215 ? -0.692 -1.325 -14.518 1.00 81.31 215 LYS A N 1
ATOM 1706 C CA . LYS A 1 215 ? -0.401 -2.269 -15.608 1.00 81.31 215 LYS A CA 1
ATOM 1707 C C . LYS A 1 215 ? 0.900 -1.947 -16.349 1.00 81.31 215 LYS A C 1
ATOM 1709 O O . LYS A 1 215 ? 1.663 -2.855 -16.653 1.00 81.31 215 LYS A O 1
ATOM 1714 N N . VAL A 1 216 ? 1.155 -0.667 -16.624 1.00 82.81 216 VAL A N 1
ATOM 1715 C CA . VAL A 1 216 ? 2.376 -0.220 -17.315 1.00 82.81 216 VAL A CA 1
ATOM 1716 C C . VAL A 1 216 ? 3.590 -0.435 -16.410 1.00 82.81 216 VAL A C 1
ATOM 1718 O O . VAL A 1 216 ? 4.607 -0.942 -16.871 1.00 82.81 216 VAL A O 1
ATOM 1721 N N . ALA A 1 217 ? 3.473 -0.117 -15.116 1.00 85.06 217 ALA A N 1
ATOM 1722 C CA . ALA A 1 217 ? 4.540 -0.365 -14.147 1.00 85.06 217 ALA A CA 1
ATOM 1723 C C . ALA A 1 217 ? 4.866 -1.865 -14.007 1.00 85.06 217 ALA A C 1
ATOM 1725 O O . ALA A 1 217 ? 6.034 -2.240 -14.057 1.00 85.06 217 ALA A O 1
ATOM 1726 N N . ALA A 1 218 ? 3.845 -2.722 -13.926 1.00 85.44 218 ALA A N 1
ATOM 1727 C CA . ALA A 1 218 ? 4.012 -4.171 -13.847 1.00 85.44 218 ALA A CA 1
ATOM 1728 C C . ALA A 1 218 ? 4.678 -4.762 -15.095 1.00 85.44 218 ALA A C 1
ATOM 1730 O O . ALA A 1 218 ? 5.511 -5.653 -14.986 1.00 85.44 218 ALA A O 1
ATOM 1731 N N . GLN A 1 219 ? 4.351 -4.250 -16.285 1.00 84.62 219 GLN A N 1
ATOM 1732 C CA . GLN A 1 219 ? 4.976 -4.695 -17.533 1.00 84.62 219 GLN A CA 1
ATOM 1733 C C . GLN A 1 219 ? 6.466 -4.330 -17.594 1.00 84.62 219 GLN A C 1
ATOM 1735 O O . GLN A 1 219 ? 7.266 -5.158 -18.029 1.00 84.62 219 GLN A O 1
ATOM 1740 N N . VAL A 1 220 ? 6.835 -3.131 -17.122 1.00 86.75 220 VAL A N 1
ATOM 1741 C CA . VAL A 1 220 ? 8.238 -2.688 -16.996 1.00 86.75 220 VAL A CA 1
ATOM 1742 C C . VAL A 1 220 ? 9.031 -3.586 -16.053 1.00 86.75 220 VAL A C 1
ATOM 1744 O O . VAL A 1 220 ? 10.143 -3.974 -16.385 1.00 86.75 220 VAL A O 1
ATOM 1747 N N . LEU A 1 221 ? 8.456 -3.936 -14.904 1.00 86.50 221 LEU A N 1
ATOM 1748 C CA . LEU A 1 221 ? 9.121 -4.706 -13.849 1.00 86.50 221 LEU A CA 1
ATOM 1749 C C . LEU A 1 221 ? 8.795 -6.211 -13.926 1.00 86.50 221 LEU A C 1
ATOM 1751 O O . LEU A 1 221 ? 8.686 -6.880 -12.902 1.00 86.50 221 LEU A O 1
ATOM 1755 N N . SER A 1 222 ? 8.593 -6.740 -15.136 1.00 85.50 222 SER A N 1
ATOM 1756 C CA . SER A 1 222 ? 8.215 -8.143 -15.351 1.00 85.50 222 SER A CA 1
ATOM 1757 C C . SER A 1 222 ? 9.421 -9.049 -15.604 1.00 85.50 222 SER A C 1
ATOM 1759 O O . SER A 1 222 ? 10.443 -8.608 -16.129 1.00 85.50 222 SER A O 1
ATOM 1761 N N . SER A 1 223 ? 9.263 -10.347 -15.330 1.00 81.12 223 SER A N 1
ATOM 1762 C CA . SER A 1 223 ? 10.239 -11.385 -15.696 1.00 81.12 223 SER A CA 1
ATOM 1763 C C . SER A 1 223 ? 10.564 -11.363 -17.190 1.00 81.12 223 SER A C 1
ATOM 1765 O O . SER A 1 223 ? 11.728 -11.347 -17.560 1.00 81.12 223 SER A O 1
ATOM 1767 N N . SER A 1 224 ? 9.550 -11.228 -18.050 1.00 79.31 224 SER A N 1
ATOM 1768 C CA . SER A 1 224 ? 9.752 -11.144 -19.503 1.00 79.31 224 SER A CA 1
ATOM 1769 C C . SER A 1 224 ? 10.595 -9.943 -19.948 1.00 79.31 224 SER A C 1
ATOM 1771 O O . SER A 1 224 ? 11.293 -10.023 -20.955 1.00 79.31 224 SER A O 1
ATOM 1773 N N . ALA A 1 225 ? 10.530 -8.822 -19.218 1.00 82.81 225 ALA A N 1
ATOM 1774 C CA . ALA A 1 225 ? 11.383 -7.670 -19.485 1.00 82.81 225 ALA A CA 1
ATOM 1775 C C . ALA A 1 225 ? 12.820 -7.937 -19.018 1.00 82.81 225 ALA A C 1
ATOM 1777 O O . ALA A 1 225 ? 13.752 -7.594 -19.733 1.00 82.81 225 ALA A O 1
ATOM 1778 N N . ALA A 1 226 ? 12.994 -8.588 -17.864 1.00 84.88 226 ALA A N 1
ATOM 1779 C CA . ALA A 1 226 ? 14.307 -8.990 -17.368 1.00 84.88 226 ALA A CA 1
ATOM 1780 C C . ALA A 1 226 ? 14.996 -10.001 -18.302 1.00 84.88 226 ALA A C 1
ATOM 1782 O O . ALA A 1 226 ? 16.154 -9.804 -18.655 1.00 84.88 226 ALA A O 1
ATOM 1783 N N . ASP A 1 227 ? 14.274 -11.022 -18.771 1.00 82.25 227 ASP A N 1
ATOM 1784 C CA . ASP A 1 227 ? 14.796 -12.018 -19.714 1.00 82.25 227 ASP A CA 1
ATOM 1785 C C . ASP A 1 227 ? 15.263 -11.352 -21.018 1.00 82.25 227 ASP A C 1
ATOM 1787 O O . ASP A 1 227 ? 16.325 -11.672 -21.540 1.00 82.25 227 ASP A O 1
ATOM 1791 N N . ALA A 1 228 ? 14.511 -10.368 -21.520 1.00 83.69 228 ALA A N 1
ATOM 1792 C CA . ALA A 1 228 ? 14.879 -9.628 -22.727 1.00 83.69 228 ALA A CA 1
ATOM 1793 C C . ALA A 1 228 ? 16.021 -8.618 -22.534 1.00 83.69 228 ALA A C 1
ATOM 1795 O O . ALA A 1 228 ? 16.562 -8.142 -23.521 1.00 83.69 228 ALA A O 1
ATOM 1796 N N . LEU A 1 229 ? 16.361 -8.252 -21.295 1.00 84.06 229 LEU A N 1
ATOM 1797 C CA . LEU A 1 229 ? 17.565 -7.468 -20.994 1.00 84.06 229 LEU A CA 1
ATOM 1798 C C . LEU A 1 229 ? 18.812 -8.344 -20.854 1.00 84.06 229 LEU A C 1
ATOM 1800 O O . LEU A 1 229 ? 19.925 -7.835 -20.938 1.00 84.06 229 LEU A O 1
ATOM 1804 N N . HIS A 1 230 ? 18.625 -9.634 -20.584 1.00 80.19 230 HIS A N 1
ATOM 1805 C CA . HIS A 1 230 ? 19.708 -10.597 -20.423 1.00 80.19 230 HIS A CA 1
ATOM 1806 C C . HIS A 1 230 ? 20.217 -11.151 -21.769 1.00 80.19 230 HIS A C 1
ATOM 1808 O O . HIS A 1 230 ? 21.320 -11.694 -21.830 1.00 80.19 230 HIS A O 1
ATOM 1814 N N . HIS A 1 231 ? 19.414 -11.044 -22.829 1.00 61.16 231 HIS A N 1
ATOM 1815 C CA . HIS A 1 231 ? 19.711 -11.517 -24.183 1.00 61.16 231 HIS A CA 1
ATOM 1816 C C . HIS A 1 231 ? 19.964 -10.352 -25.137 1.00 61.16 231 HIS A C 1
ATOM 1818 O O . HIS A 1 231 ? 20.843 -10.517 -26.009 1.00 61.16 231 HIS A O 1
#

Sequence (231 aa):
MRSRKSGLEKKLRNKYPQLLDIGGDTCHHAHNAAKAFCKPFYMYVEKLAIDMHNDFEWSPDLRAVLSNICDVLNIKCLLVIFLINGLSAPERANLINEALRYTHDTGVDVVSLTFDGTSSNIAAANELGANITANNLVNFFPHPVTSNPIYVILDACHMLKLVRNCLASKGSLYDGENLVNWKYITELGKLQRLQAATKLRLRHVQWYRERNKVKVAAQVLSSSAADALHH

pLDDT: mean 79.47, std 14.05, range [29.23, 97.62]

Foldseek 3Di:
DDDDDDPVQVVVCVVPVPDDDPFLCVVVVVVVVVCVVCVVVVCPVVVLVVCCVVDVPPDPPSVVVVVVVCVVVVHDDDDDDDDCPPHALLRVLVVVLVVLVVCVVVVHDAQEDEEAPDPSPQSNVVSQPAHCDPVDGRQWHARPPPGHTYGYHYDPLRVLLVVLCCQLVVQWDDPPPDIDGCVLLVVLQVCCVVPQPAPRHVCLNVCVVVSNPSVSSSSSSHPSVVVSSVD

Organism: Araneus ventricosus (NCBI:txid182803)

Radius of gyration: 20.85 Å; chains: 1; bounding box: 53×42×56 Å